Protein AF-A0A915N8I1-F1 (afdb_monomer)

Organism: Meloidogyne javanica (NCBI:txid6303)

InterPro domains:
  IPR007246 GPI transamidase component Gaa1 [PF04114] (24-275)
  IPR007246 GPI transamidase component Gaa1 [PTHR13304] (3-268)

Solvent-accessible surface area (backbone atoms only — not comparable to full-atom values): 17270 Å² total; per-residue (Å²): 127,58,78,47,79,49,78,47,78,48,69,47,74,50,95,43,99,87,48,87,67,60,48,75,49,72,49,76,53,74,48,73,55,68,95,84,60,76,91,82,75,86,87,88,85,88,79,88,81,85,82,73,84,83,64,86,58,91,83,83,85,84,86,53,67,92,72,39,54,65,52,45,47,53,55,50,32,51,74,69,72,45,86,76,64,90,93,66,83,71,94,68,85,70,74,97,72,79,81,78,86,71,72,58,48,78,34,80,45,76,63,87,60,54,18,45,34,35,33,57,33,47,43,24,59,94,66,40,48,33,47,42,62,63,51,46,48,52,41,53,35,30,45,72,55,72,36,49,56,24,47,69,88,44,90,68,81,57,98,61,94,44,69,70,57,28,51,50,30,35,50,41,39,53,48,29,52,74,66,53,77,56,63,28,75,38,11,63,39,50,78,75,71,29,33,34,38,20,44,31,40,40,61,53,84,83,62,95,56,74,40,48,60,68,38,54,50,52,29,49,51,53,49,51,52,53,63,53,68,49,90,66,73,96,77,90,64,52,58,50,71,46,54,40,44,89,91,38,71,45,55,43,83,76,52,50,61,60,51,48,64,68,51,49,68,78,70,52,76,77,75,76,89,80,80,88,132

Radius of gyration: 25.17 Å; Cα contacts (8 Å, |Δi|>4): 366; chains: 1; bounding box: 108×41×57 Å

Mean predicted aligned error: 10.21 Å

Secondary structure (DSSP, 8-state):
--EEEEEEEEEEPPSSTT---PEEEEEEEEEE--SSS-TT---------SS----SS-------GGG-HHHHHHHHHHHTTPPPPTT---SS-S-S---S----EEEEEE-SSEEEEEEEE---GGG----HHHHHHHHHHHHHTT--EEBTTB----SS--HHHHHHHHHHHHHHHHH-TT--GGGGGGGGT--EEEEEEEEPSS-S--EEHHHHHHHHHHHHHHHHT-SS-S-SS-SSEEEEETTEEEEHHHHHHHHHHHHGGGGS---------

Sequence (277 aa):
MRVEVYRQKFKLLPSSFKSNNASNGENIYGIIRAFRASPVEAILLAVPTTNQLYWSRDLVFLFVDGGTTQSADIWLSAYHGQQQKEGIELIDDELEAHGGTFIGAFGLDIDGSDFENVEVLHGMINGKLPNMDLFDLAVLLTEKAGAIPTVHKITRARNHFNFRGAANTFLNGIISLSFNELEPFTAIYGRYGINAVTLRANKKHSGPISIDLSDIVKIIEGGMRSLNNLLEKFHHSYLLYLIIHPHRFVPAAFYMPLFGLIVAPMFLPTGSHYLLV

Foldseek 3Di:
DDKDKDKDKDWDDDPDPPDPDIDIDMDIDIDDDDPDDDPPDDDDDDDDPPDPPLFPFDDDDDDFPPLALVSVLVVVCQLVVHDDDPPDDDPDSHDPDHGDDALAEEAEAEDDWKFQAKEKAFAAPPLWGFFPVLLLLLCVLCVVLVHHYDYLPLRDPPVDDDPVQLVVQQVSQVVCSVVVVRVDSCRHVVVVVHRYIYIYGHDDDDDPDIRGVVSVVSSVVSSSSVSRPDPDRRDPGAGAWTGSDSNDIGGPVVCVVVVCVVCVVVPPPPPDPPDDD

Nearest PDB structures (foldseek):
  8imy-assembly1_G  TM=7.553E-01  e=2.420E-14  Homo sapiens
  7wld-assembly1_G  TM=7.538E-01  e=2.148E-14  Homo sapiens
  7w72-assembly1_A  TM=7.355E-01  e=7.509E-14  Homo sapiens
  8imx-assembly1_G  TM=7.323E-01  e=1.363E-13  Homo sapiens

Structure (mmCIF, N/CA/C/O backbone):
data_AF-A0A915N8I1-F1
#
_entry.id   AF-A0A915N8I1-F1
#
loop_
_atom_site.group_PDB
_atom_site.id
_atom_site.type_symbol
_atom_site.label_atom_id
_atom_site.label_alt_id
_atom_site.label_comp_id
_atom_site.label_asym_id
_atom_site.label_entity_id
_atom_site.label_seq_id
_atom_site.pdbx_PDB_ins_code
_atom_site.Cartn_x
_atom_site.Cartn_y
_atom_site.Cartn_z
_atom_site.occupancy
_atom_site.B_iso_or_equiv
_atom_site.auth_seq_id
_atom_site.auth_comp_id
_atom_site.auth_asym_id
_atom_site.auth_atom_id
_atom_site.pdbx_PDB_model_num
ATOM 1 N N . MET A 1 1 ? -6.752 13.149 14.987 1.00 64.62 1 MET A N 1
ATOM 2 C CA . MET A 1 1 ? -8.020 12.387 14.882 1.00 64.62 1 MET A CA 1
ATOM 3 C C . MET A 1 1 ? -7.904 11.200 15.824 1.00 64.62 1 MET A C 1
ATOM 5 O O . MET A 1 1 ? -6.927 10.478 15.704 1.00 64.62 1 MET A O 1
ATOM 9 N N .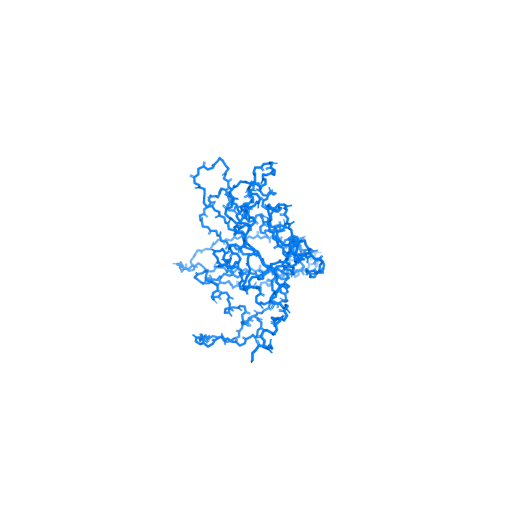 ARG A 1 2 ? -8.807 11.049 16.803 1.00 70.56 2 ARG A N 1
ATOM 10 C CA . ARG A 1 2 ? -8.758 9.959 17.797 1.00 70.56 2 ARG A CA 1
ATOM 11 C C . ARG A 1 2 ? -9.867 8.953 17.496 1.00 70.56 2 ARG A C 1
ATOM 13 O O . ARG A 1 2 ? -11.009 9.369 17.282 1.00 70.56 2 ARG A O 1
ATOM 20 N N . VAL A 1 3 ? -9.518 7.668 17.465 1.00 81.06 3 VAL A N 1
ATOM 21 C CA . VAL A 1 3 ? -10.469 6.556 17.344 1.00 81.06 3 VAL A CA 1
ATOM 22 C C . VAL A 1 3 ? -10.588 5.896 18.713 1.00 81.06 3 VAL A C 1
ATOM 24 O O . VAL A 1 3 ? -9.591 5.454 19.272 1.00 81.06 3 VAL A O 1
ATOM 27 N N . GLU A 1 4 ? -11.796 5.856 19.262 1.00 86.19 4 GLU A N 1
ATOM 28 C CA . GLU A 1 4 ? -12.092 5.259 20.567 1.00 86.19 4 GLU A CA 1
ATOM 29 C C . GLU A 1 4 ? -12.945 4.004 20.348 1.00 86.19 4 GLU A C 1
ATOM 31 O O . GLU A 1 4 ? -13.972 4.080 19.674 1.00 86.19 4 GLU A O 1
ATOM 36 N N . VAL A 1 5 ? -12.540 2.852 20.890 1.00 87.75 5 VAL A N 1
ATOM 37 C CA . VAL A 1 5 ? -13.269 1.580 20.734 1.00 87.75 5 VAL A CA 1
ATOM 38 C C . VAL A 1 5 ? -13.906 1.178 22.059 1.00 87.75 5 VAL A C 1
ATOM 40 O O . VAL A 1 5 ? -13.250 1.160 23.097 1.00 87.75 5 VAL A O 1
ATOM 43 N N . TYR A 1 6 ? -15.185 0.812 22.014 1.00 91.12 6 TYR A N 1
ATOM 44 C CA . TYR A 1 6 ? -15.989 0.468 23.181 1.00 91.12 6 TYR A CA 1
ATOM 45 C C . TYR A 1 6 ? -16.754 -0.842 22.980 1.00 91.12 6 TYR A C 1
ATOM 47 O O . TYR A 1 6 ? -16.983 -1.303 21.858 1.00 91.12 6 TYR A O 1
ATOM 55 N N . ARG A 1 7 ? -17.171 -1.439 24.101 1.00 91.25 7 ARG A N 1
ATOM 56 C CA . ARG A 1 7 ? -17.903 -2.709 24.161 1.00 91.25 7 ARG A CA 1
ATOM 57 C C . ARG A 1 7 ? -19.149 -2.553 25.023 1.00 91.25 7 ARG A C 1
ATOM 59 O O . ARG A 1 7 ? -19.060 -2.111 26.166 1.00 91.25 7 ARG A O 1
ATOM 66 N N . GLN A 1 8 ? -20.299 -2.956 24.496 1.00 92.44 8 GLN A N 1
ATOM 67 C CA . GLN A 1 8 ? -21.569 -2.977 25.216 1.00 92.44 8 GLN A CA 1
ATOM 68 C C . GLN A 1 8 ? -22.084 -4.413 25.299 1.00 92.44 8 GLN A C 1
ATOM 70 O O . GLN A 1 8 ? -22.530 -4.989 24.308 1.00 92.44 8 GLN A O 1
ATOM 75 N N . LYS A 1 9 ? -22.064 -4.986 26.503 1.00 92.12 9 LYS A N 1
ATOM 76 C CA . LYS A 1 9 ? -22.646 -6.306 26.771 1.00 92.12 9 LYS A CA 1
ATOM 77 C C . LYS A 1 9 ? -24.146 -6.172 27.007 1.00 92.12 9 LYS A C 1
ATOM 79 O O . LYS A 1 9 ? -24.580 -5.274 27.726 1.00 92.12 9 LYS A O 1
ATOM 84 N N . PHE A 1 10 ? -24.931 -7.075 26.435 1.00 89.88 10 PHE A N 1
ATOM 85 C CA . PHE A 1 10 ? -26.377 -7.115 26.617 1.00 89.88 10 PHE A CA 1
ATOM 86 C C . PHE A 1 10 ? -26.878 -8.551 26.766 1.00 89.88 10 PHE A C 1
ATOM 88 O O . PHE A 1 10 ? -26.208 -9.521 26.411 1.00 89.88 10 PHE A O 1
ATOM 95 N N . LYS A 1 11 ? -28.086 -8.684 27.310 1.00 88.69 11 LYS A N 1
ATOM 96 C CA . LYS A 1 11 ? -28.788 -9.957 27.452 1.00 88.69 11 LYS A CA 1
ATOM 97 C C . LYS A 1 11 ? -30.167 -9.808 26.835 1.00 88.69 11 LYS A C 1
ATOM 99 O O . LYS A 1 11 ? -30.944 -8.963 27.274 1.00 88.69 11 LYS A O 1
ATOM 104 N N . LEU A 1 12 ? -30.459 -10.606 25.813 1.00 82.81 12 LEU A N 1
ATOM 105 C CA . LEU A 1 12 ? -31.785 -10.637 25.212 1.00 82.81 12 LEU A CA 1
ATOM 106 C C . LEU A 1 12 ? -32.718 -11.399 26.144 1.00 82.81 12 LEU A C 1
ATOM 108 O O . LEU A 1 12 ? -32.473 -12.558 26.489 1.00 82.81 12 LEU A O 1
ATOM 112 N N . LEU A 1 13 ? -33.771 -10.714 26.576 1.00 80.56 13 LEU A N 1
ATOM 113 C CA . LEU A 1 13 ? -34.848 -11.333 27.327 1.00 80.56 13 LEU A CA 1
ATOM 114 C C . LEU A 1 13 ? -35.763 -12.085 26.353 1.00 80.56 13 LEU A C 1
ATOM 116 O O . LEU A 1 13 ? -35.972 -11.623 25.228 1.00 80.56 13 LEU A O 1
ATOM 120 N N . PRO A 1 14 ? -36.303 -13.242 26.760 1.00 77.44 14 PRO A N 1
ATOM 121 C CA . PRO A 1 14 ? -37.193 -14.003 25.905 1.00 77.44 14 PRO A CA 1
ATOM 122 C C . PRO A 1 14 ? -38.445 -13.191 25.563 1.00 77.44 14 PRO A C 1
ATOM 124 O O . PRO A 1 14 ? -39.084 -12.603 26.432 1.00 77.44 14 PRO A O 1
ATOM 127 N N . SER A 1 15 ? -38.816 -13.195 24.283 1.00 68.94 15 SER A N 1
ATOM 128 C CA . SER A 1 15 ? -40.000 -12.496 23.763 1.00 68.94 15 SER A CA 1
ATOM 129 C C . SER A 1 15 ? -41.327 -13.133 24.198 1.00 68.94 15 SER A C 1
ATOM 131 O O . SER A 1 15 ? -42.389 -12.550 23.998 1.00 68.94 15 SER A O 1
ATOM 133 N N . SER A 1 16 ? -41.285 -14.326 24.801 1.00 69.00 16 SER A N 1
ATOM 134 C CA . SER A 1 16 ? -42.449 -15.046 25.313 1.00 69.00 16 SER A CA 1
ATOM 135 C C . SER A 1 16 ? -42.107 -15.788 26.603 1.00 69.00 16 SER A C 1
ATOM 137 O O . SER A 1 16 ? -41.067 -16.439 26.686 1.00 69.00 16 SER A O 1
ATOM 139 N N . PHE A 1 17 ? -43.032 -15.768 27.569 1.00 63.22 17 PHE A N 1
ATOM 140 C CA . PHE A 1 17 ? -42.930 -16.443 28.875 1.00 63.22 17 PHE A CA 1
ATOM 141 C C . PHE A 1 17 ? -42.672 -17.964 28.788 1.00 63.22 17 PHE A C 1
ATOM 143 O O . PHE A 1 17 ? -42.309 -18.579 29.784 1.00 63.22 17 PHE A O 1
ATOM 150 N N . LYS A 1 18 ? -42.870 -18.584 27.613 1.00 61.62 18 LYS A N 1
ATOM 151 C CA . LYS A 1 18 ? -42.623 -20.017 27.365 1.00 61.62 18 LYS A CA 1
ATOM 152 C C . LYS A 1 18 ? -41.222 -20.343 26.828 1.00 61.62 18 LYS A C 1
ATOM 154 O O . LYS A 1 18 ? -40.896 -21.520 26.707 1.00 61.62 18 LYS A O 1
ATOM 159 N N . SER A 1 19 ? -40.407 -19.346 26.481 1.00 57.97 19 SER A N 1
ATOM 160 C CA . SER A 1 19 ? -39.050 -19.558 25.968 1.00 57.97 19 SER A CA 1
ATOM 161 C C . SER A 1 19 ? -38.029 -19.218 27.051 1.00 57.97 19 SER A C 1
ATOM 163 O O . SER A 1 19 ? -37.932 -18.070 27.463 1.00 57.97 19 SER A O 1
ATOM 165 N N . ASN A 1 20 ? -37.251 -20.199 27.511 1.00 59.97 20 ASN A N 1
ATOM 166 C CA . ASN A 1 20 ? -36.196 -19.995 28.518 1.00 59.97 20 ASN A CA 1
ATOM 167 C C . ASN A 1 20 ? -34.841 -19.585 27.915 1.00 59.97 20 ASN A C 1
ATOM 169 O O . ASN A 1 20 ? -33.835 -19.528 28.623 1.00 59.97 20 ASN A O 1
ATOM 173 N N . ASN A 1 21 ? -34.788 -19.284 26.618 1.00 60.66 21 ASN A N 1
ATOM 174 C CA . ASN A 1 21 ? -33.526 -19.011 25.942 1.00 60.66 21 ASN A CA 1
ATOM 175 C C . ASN A 1 21 ? -33.197 -17.518 26.013 1.00 60.66 21 ASN A C 1
ATOM 177 O O . ASN A 1 21 ? -33.508 -16.755 25.102 1.00 60.66 21 ASN A O 1
ATOM 181 N N . ALA A 1 22 ? -32.560 -17.104 27.109 1.00 67.81 22 ALA A N 1
ATOM 182 C CA . ALA A 1 22 ? -31.888 -15.814 27.169 1.00 67.81 22 ALA A CA 1
ATOM 183 C C . ALA A 1 22 ? -30.516 -15.928 26.490 1.00 67.81 22 ALA A C 1
ATOM 185 O O . ALA A 1 22 ? -29.656 -16.676 26.956 1.00 67.81 22 ALA A O 1
ATOM 186 N N . SER A 1 23 ? -30.302 -15.189 25.403 1.00 77.12 23 SER A N 1
ATOM 187 C CA . SER A 1 23 ? -29.010 -15.141 24.714 1.00 77.12 23 SER A CA 1
ATOM 188 C C . SER A 1 23 ? -28.231 -13.899 25.135 1.00 77.12 23 SER A C 1
ATOM 190 O O . SER A 1 23 ? -28.728 -12.775 25.027 1.00 77.12 23 SER A O 1
ATOM 192 N N . ASN A 1 24 ? -27.001 -14.096 25.602 1.00 86.00 24 ASN A N 1
ATOM 193 C CA . ASN A 1 24 ? -26.066 -12.997 25.819 1.00 86.00 24 ASN A CA 1
ATOM 194 C C . ASN A 1 24 ? -25.478 -12.555 24.474 1.00 86.00 24 ASN A C 1
ATOM 196 O O . ASN A 1 24 ? -25.240 -13.385 23.597 1.00 86.00 24 ASN A O 1
ATOM 200 N N . GLY A 1 25 ? -25.223 -11.259 24.335 1.00 86.12 25 GLY A N 1
ATOM 201 C CA . GLY A 1 25 ? -24.568 -10.673 23.175 1.00 86.12 25 GLY A CA 1
ATOM 202 C C . GLY A 1 25 ? -23.644 -9.528 23.576 1.00 86.12 25 GLY A C 1
ATOM 203 O O . GLY A 1 25 ? -23.690 -9.019 24.699 1.00 86.12 25 GLY A O 1
ATOM 204 N N . GLU A 1 26 ? -22.786 -9.128 22.648 1.00 88.06 26 GLU A N 1
ATOM 205 C CA . GLU A 1 26 ? -21.869 -8.007 22.817 1.00 88.06 26 GLU A CA 1
ATOM 206 C C . GLU A 1 26 ? -21.846 -7.186 21.530 1.00 88.06 26 GLU A C 1
ATOM 208 O O . GLU A 1 26 ? -21.597 -7.722 20.452 1.00 88.06 26 GLU A O 1
ATOM 213 N N . ASN A 1 27 ? -22.108 -5.886 21.649 1.00 88.75 27 ASN A N 1
ATOM 214 C CA . ASN A 1 27 ? -21.908 -4.926 20.574 1.00 88.75 27 ASN A CA 1
ATOM 215 C C . ASN A 1 27 ? -20.520 -4.302 20.726 1.00 88.75 27 ASN A C 1
ATOM 217 O O . ASN A 1 27 ? -20.138 -3.888 21.823 1.00 88.75 27 ASN A O 1
ATOM 221 N N . ILE A 1 28 ? -19.793 -4.187 19.619 1.00 89.12 28 ILE A N 1
ATOM 222 C CA . ILE A 1 28 ? -18.533 -3.446 19.540 1.00 89.12 28 ILE A CA 1
ATOM 223 C C . ILE A 1 28 ? -18.800 -2.215 18.681 1.00 89.12 28 ILE A C 1
ATOM 225 O O . ILE A 1 28 ? -19.365 -2.340 17.595 1.00 89.12 28 ILE A O 1
ATOM 229 N N . TYR A 1 29 ? -18.419 -1.034 19.161 1.00 89.75 29 TYR A N 1
ATOM 230 C CA . TYR A 1 29 ? -18.572 0.208 18.407 1.00 89.75 29 TYR A CA 1
ATOM 231 C C . TYR A 1 29 ? -17.328 1.084 18.541 1.00 89.75 29 TYR A C 1
ATOM 233 O O . TYR A 1 29 ? -16.683 1.117 19.588 1.00 89.75 29 TYR A O 1
ATOM 241 N N . GLY A 1 30 ? -16.987 1.775 17.455 1.00 89.62 30 GLY A N 1
ATOM 242 C CA . GLY A 1 30 ? -15.892 2.737 17.402 1.00 89.62 30 GLY A CA 1
ATOM 243 C C . GLY A 1 30 ? -16.431 4.147 17.191 1.00 89.62 30 GLY A C 1
ATOM 244 O O . GLY A 1 30 ? -17.323 4.345 16.367 1.00 89.62 30 GLY A O 1
ATOM 245 N N . ILE A 1 31 ? -15.898 5.125 17.919 1.00 88.94 31 ILE A N 1
ATOM 246 C CA . ILE A 1 31 ? -16.205 6.544 17.729 1.00 88.94 31 ILE A CA 1
ATOM 247 C C . ILE A 1 31 ? -14.980 7.229 17.141 1.00 88.94 31 ILE A C 1
ATOM 249 O O . ILE A 1 31 ? -13.890 7.193 17.708 1.00 88.94 31 ILE A O 1
ATOM 253 N N . ILE A 1 32 ? -15.188 7.894 16.010 1.00 87.69 32 ILE A N 1
ATOM 254 C CA . ILE A 1 32 ? -14.193 8.743 15.370 1.00 87.69 32 ILE A CA 1
ATOM 255 C C . ILE A 1 32 ? -14.594 10.197 15.616 1.00 87.69 32 ILE A C 1
ATOM 257 O O . ILE A 1 32 ? -15.623 10.658 15.122 1.00 87.69 32 ILE A O 1
ATOM 261 N N . ARG A 1 33 ? -13.796 10.930 16.397 1.00 85.00 33 ARG A N 1
ATOM 262 C CA . ARG A 1 33 ? -14.098 12.327 16.751 1.00 85.00 33 ARG A CA 1
ATOM 263 C C . ARG A 1 33 ? -13.699 13.280 15.618 1.00 85.00 33 ARG A C 1
ATOM 265 O O . ARG A 1 33 ? -12.562 13.240 15.143 1.00 85.00 33 ARG A O 1
ATOM 272 N N . ALA A 1 34 ? -14.622 14.156 15.217 1.00 81.12 34 ALA A N 1
ATOM 273 C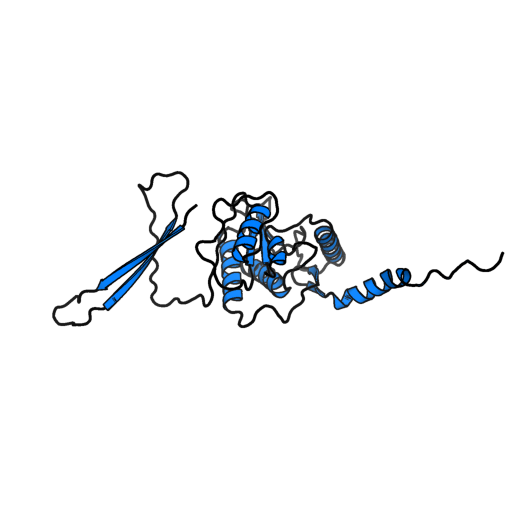 CA . ALA A 1 34 ? -14.370 15.201 14.225 1.00 81.12 34 ALA A CA 1
ATOM 274 C C . ALA A 1 34 ? -13.385 16.262 14.752 1.00 81.12 34 ALA A C 1
ATOM 276 O O . ALA A 1 34 ? -13.380 16.589 15.934 1.00 81.12 34 ALA A O 1
ATOM 277 N N . PHE A 1 35 ? -12.575 16.838 13.858 1.00 70.88 35 PHE A N 1
ATOM 278 C CA . PHE A 1 35 ? -11.493 17.767 14.223 1.00 70.88 35 PHE A CA 1
ATOM 279 C C . PHE A 1 35 ? -11.967 19.154 14.694 1.00 70.88 35 PHE A C 1
ATOM 281 O O . PHE A 1 35 ? -11.201 19.870 15.330 1.00 70.88 35 PHE A O 1
ATOM 288 N N . ARG A 1 36 ? -13.187 19.573 14.328 1.00 66.69 36 ARG A N 1
ATOM 289 C CA . ARG A 1 36 ? -13.645 20.971 14.474 1.00 66.69 36 ARG A CA 1
ATOM 290 C C . ARG A 1 36 ? -15.031 21.157 15.098 1.00 66.69 36 ARG A C 1
ATOM 292 O O . ARG A 1 36 ? -15.435 22.298 15.286 1.00 66.69 36 ARG A O 1
ATOM 299 N N . ALA A 1 37 ? -15.763 20.087 15.404 1.00 61.19 37 ALA A N 1
ATOM 300 C CA . ALA A 1 37 ? -17.140 20.188 15.889 1.00 61.19 37 ALA A CA 1
ATOM 301 C C . ALA A 1 37 ? -17.258 19.732 17.347 1.00 61.19 37 ALA A C 1
ATOM 303 O O . ALA A 1 37 ? -16.700 18.703 17.731 1.00 61.19 37 ALA A O 1
ATOM 304 N N . SER A 1 38 ? -18.016 20.493 18.143 1.00 64.62 38 SER A N 1
ATOM 305 C CA . SER A 1 38 ? -18.479 20.037 19.456 1.00 64.62 38 SER A CA 1
ATOM 306 C C . SER A 1 38 ? -19.314 18.752 19.278 1.00 64.62 38 SER A C 1
ATOM 308 O O . SER A 1 38 ? -19.999 18.650 18.257 1.00 64.62 38 S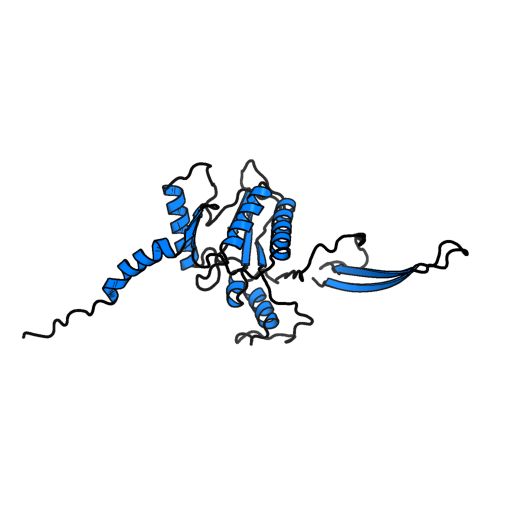ER A O 1
ATOM 310 N N . PRO A 1 39 ? -19.288 17.771 20.205 1.00 72.81 39 PRO A N 1
ATOM 311 C CA . PRO A 1 39 ? -19.841 16.418 20.014 1.00 72.81 39 PRO A CA 1
ATOM 312 C C . PRO A 1 39 ? -21.381 16.333 20.014 1.00 72.81 39 PRO A C 1
ATOM 314 O O . PRO A 1 39 ? -21.952 15.414 20.595 1.00 72.81 39 PRO A O 1
ATOM 317 N N . VAL A 1 40 ? -22.066 17.311 19.430 1.00 80.06 40 VAL A N 1
ATOM 318 C CA . VAL A 1 40 ? -23.521 17.467 19.515 1.00 80.06 40 VAL A CA 1
ATOM 319 C C . VAL A 1 40 ? -24.245 16.579 18.497 1.00 80.06 40 VAL A C 1
ATOM 321 O O . VAL A 1 40 ? -25.337 16.098 18.780 1.00 80.06 40 VAL A O 1
ATOM 324 N N . GLU A 1 41 ? -23.627 16.306 17.344 1.00 83.75 41 GLU A N 1
ATOM 325 C CA . GLU A 1 41 ? -24.216 15.517 16.255 1.00 83.75 41 GLU A CA 1
ATOM 326 C C . GLU A 1 41 ? -23.302 14.349 15.856 1.00 83.75 41 GLU A C 1
ATOM 328 O O . GLU A 1 41 ? -22.075 14.479 15.842 1.00 83.75 41 GLU A O 1
ATOM 333 N N . ALA A 1 42 ? -23.900 13.196 15.537 1.00 86.19 42 ALA A N 1
ATOM 334 C CA . ALA A 1 42 ? -23.181 11.983 15.154 1.00 86.19 42 ALA A CA 1
ATOM 335 C C . ALA A 1 42 ? -23.883 11.249 14.003 1.00 86.19 42 ALA A C 1
ATOM 337 O O . ALA A 1 42 ? -25.110 11.195 13.940 1.00 86.19 42 ALA A O 1
ATOM 338 N N . ILE A 1 43 ? -23.089 10.646 13.116 1.00 88.62 43 ILE A N 1
ATOM 339 C CA . ILE A 1 43 ? -23.561 9.781 12.029 1.00 88.62 43 ILE A CA 1
ATOM 340 C C . ILE A 1 43 ? -23.357 8.325 12.465 1.00 88.62 43 ILE A C 1
ATOM 342 O O . ILE A 1 43 ? -22.253 7.952 12.861 1.00 88.62 43 ILE A O 1
ATOM 346 N N . LEU A 1 44 ? -24.413 7.504 12.399 1.00 91.25 44 LEU A N 1
ATOM 347 C CA . LEU A 1 44 ? -24.378 6.087 12.777 1.00 91.25 44 LEU A CA 1
ATOM 348 C C . LEU A 1 44 ? -24.336 5.190 11.536 1.00 91.25 44 LEU A C 1
ATOM 350 O O . LEU A 1 44 ? -25.230 5.242 10.695 1.00 91.25 44 LEU A O 1
ATOM 354 N N . LEU A 1 45 ? -23.345 4.301 11.487 1.00 89.75 45 LEU A N 1
ATOM 355 C CA . LEU A 1 45 ? -23.308 3.158 10.580 1.00 89.75 45 LEU A CA 1
ATOM 356 C C . LEU A 1 45 ? -23.347 1.877 11.419 1.00 89.75 45 LEU A C 1
ATOM 358 O O . LEU A 1 45 ? -22.445 1.637 12.219 1.00 89.75 45 LEU A O 1
ATOM 362 N N . ALA A 1 46 ? -24.385 1.062 11.241 1.00 88.56 46 ALA A N 1
ATOM 363 C CA . ALA A 1 46 ? -24.538 -0.214 11.933 1.00 88.56 46 ALA A CA 1
ATOM 364 C C . ALA A 1 46 ? -24.412 -1.371 10.936 1.00 88.56 46 ALA A C 1
ATOM 366 O O . ALA A 1 46 ? -25.089 -1.382 9.909 1.00 88.56 46 ALA A O 1
ATOM 367 N N . VAL A 1 47 ? -23.558 -2.347 11.251 1.00 85.44 47 VAL A N 1
ATOM 368 C CA . VAL A 1 47 ? -23.307 -3.523 10.408 1.00 85.44 47 VAL A CA 1
ATOM 369 C C . VAL A 1 47 ? -23.587 -4.790 11.223 1.00 85.44 47 VAL A C 1
ATOM 371 O O . VAL A 1 47 ? -23.025 -4.936 12.308 1.00 85.44 47 VAL A O 1
ATOM 374 N N . PRO A 1 48 ? -24.447 -5.711 10.748 1.00 84.62 48 PRO A N 1
ATOM 375 C CA . PRO A 1 48 ? -24.716 -6.962 11.448 1.00 84.62 48 PRO A CA 1
ATOM 376 C C . PRO A 1 48 ? -23.524 -7.926 11.346 1.00 84.62 48 PRO A C 1
ATOM 378 O O . PRO A 1 48 ? -23.064 -8.257 10.257 1.00 84.62 48 PRO A O 1
ATOM 381 N N . THR A 1 49 ? -23.059 -8.441 12.484 1.00 73.19 49 THR A N 1
ATOM 382 C CA . THR A 1 49 ? -21.844 -9.276 12.587 1.00 73.19 49 THR A CA 1
ATOM 383 C C . THR A 1 49 ? -22.086 -10.772 12.346 1.00 73.19 49 THR A C 1
ATOM 385 O O . THR A 1 49 ? -21.325 -11.618 12.809 1.00 73.19 49 THR A O 1
ATOM 388 N N . THR A 1 50 ? -23.165 -11.145 11.659 1.00 66.62 50 THR A N 1
ATOM 389 C CA . THR A 1 50 ? -23.718 -12.506 11.737 1.00 66.62 50 THR A CA 1
ATOM 390 C C . THR A 1 50 ? -22.995 -13.565 10.902 1.00 66.62 50 THR A C 1
ATOM 392 O O . THR A 1 50 ? -23.347 -14.730 11.043 1.00 66.62 50 THR A O 1
ATOM 395 N N . ASN A 1 51 ? -22.005 -13.224 10.057 1.00 54.50 51 ASN A N 1
ATOM 396 C CA . ASN A 1 51 ? -21.338 -14.236 9.211 1.00 54.50 51 ASN A CA 1
ATOM 397 C C . ASN A 1 51 ? -19.971 -13.859 8.601 1.00 54.50 51 ASN A C 1
ATOM 399 O O . ASN A 1 51 ? -19.521 -14.500 7.653 1.00 54.50 51 ASN A O 1
ATOM 403 N N . GLN A 1 52 ? -19.310 -12.803 9.075 1.00 54.06 52 GLN A N 1
ATOM 404 C CA . GLN A 1 52 ? -18.221 -12.170 8.321 1.00 54.06 52 GLN A CA 1
ATOM 405 C C . GLN A 1 52 ? -16.924 -12.067 9.133 1.00 54.06 52 GLN A C 1
ATOM 407 O O . GLN A 1 52 ? -16.451 -10.976 9.439 1.00 54.06 52 GLN A O 1
ATOM 412 N N . LEU A 1 53 ? -16.316 -13.214 9.459 1.00 60.81 53 LEU A N 1
ATOM 413 C CA . LEU A 1 53 ? -14.917 -13.265 9.906 1.00 60.81 53 LEU A CA 1
ATOM 414 C C . LEU A 1 53 ? -13.998 -13.204 8.667 1.00 60.81 53 LEU A C 1
ATOM 416 O O . LEU A 1 53 ? -13.415 -14.200 8.251 1.00 60.81 53 LEU A O 1
ATOM 420 N N . TYR A 1 54 ? -13.946 -12.050 7.995 1.00 67.12 54 TYR A N 1
ATOM 421 C CA . TYR A 1 54 ? -13.198 -11.911 6.734 1.00 67.12 54 TYR A CA 1
ATOM 422 C C . TYR A 1 54 ? -11.680 -11.845 6.907 1.00 67.12 54 TYR A C 1
ATOM 424 O O . TYR A 1 54 ? -10.949 -12.118 5.956 1.00 67.12 54 TYR A O 1
ATOM 432 N N . TRP A 1 55 ? -11.208 -11.482 8.097 1.00 80.19 55 TRP A N 1
ATOM 433 C CA . TRP A 1 55 ? -9.801 -11.210 8.358 1.00 80.19 55 TRP A CA 1
ATOM 434 C C . TRP A 1 55 ? -9.251 -12.232 9.350 1.00 80.19 55 TRP A C 1
ATOM 436 O O . TRP A 1 55 ? -9.801 -12.416 10.433 1.00 80.19 55 TRP A O 1
ATOM 446 N N . SER A 1 56 ? -8.180 -12.915 8.958 1.00 83.25 56 SER A N 1
ATOM 447 C CA . SER A 1 56 ? -7.411 -13.846 9.790 1.00 83.25 56 SER A CA 1
ATOM 448 C C . SER A 1 56 ? -6.216 -13.158 10.458 1.00 83.25 56 SER A C 1
ATOM 450 O O . SER A 1 56 ? -5.473 -13.797 11.202 1.00 83.25 56 SER A O 1
ATOM 452 N N . ARG A 1 57 ? -6.006 -11.870 10.161 1.00 86.50 57 ARG A N 1
ATOM 453 C CA . ARG A 1 57 ? -4.857 -11.064 10.573 1.00 86.50 57 ARG A CA 1
ATOM 454 C C . ARG A 1 57 ? -5.297 -9.690 11.051 1.00 86.50 57 ARG A C 1
ATOM 456 O O . ARG A 1 57 ? -6.317 -9.170 10.597 1.00 86.50 57 ARG A O 1
ATOM 463 N N . ASP A 1 58 ? -4.480 -9.097 11.913 1.00 87.00 58 ASP A N 1
ATOM 464 C CA . ASP A 1 58 ? -4.672 -7.724 12.364 1.00 87.00 58 ASP A CA 1
ATOM 465 C C . ASP A 1 58 ? -4.480 -6.756 11.192 1.00 87.00 58 ASP A C 1
ATOM 467 O O . ASP A 1 58 ? -3.471 -6.797 10.482 1.00 87.00 58 ASP A O 1
ATOM 471 N N . LEU A 1 59 ? -5.453 -5.868 10.999 1.00 88.06 59 LEU A N 1
ATOM 472 C CA . LEU A 1 59 ? -5.345 -4.755 10.064 1.00 88.06 59 LEU A CA 1
ATOM 473 C C . LEU A 1 59 ? -4.929 -3.506 10.831 1.00 88.06 59 LEU A C 1
ATOM 475 O O . LEU A 1 59 ? -5.604 -3.100 11.777 1.00 88.06 59 LEU A O 1
ATOM 479 N N . VAL A 1 60 ? -3.837 -2.877 10.401 1.00 89.81 60 VAL A N 1
ATOM 480 C CA . VAL A 1 60 ? -3.325 -1.651 11.018 1.00 89.81 60 VAL A CA 1
ATOM 481 C C . VAL A 1 60 ? -3.481 -0.495 10.040 1.00 89.81 60 VAL A C 1
ATOM 483 O O . VAL A 1 60 ? -2.937 -0.525 8.938 1.00 89.81 60 VAL A O 1
ATOM 486 N N . PHE A 1 61 ? -4.221 0.530 10.459 1.00 89.94 61 PHE A N 1
ATOM 487 C CA . PHE A 1 61 ? -4.393 1.774 9.715 1.00 89.94 61 PHE A CA 1
ATOM 488 C C . PHE A 1 61 ? -3.550 2.863 10.368 1.00 89.94 61 PHE A C 1
ATOM 490 O O . PHE A 1 61 ? -3.833 3.277 11.492 1.00 89.94 61 PHE A O 1
ATOM 497 N N . LEU A 1 62 ? -2.518 3.323 9.662 1.00 90.19 62 LEU A N 1
ATOM 498 C CA . LEU A 1 62 ? -1.645 4.389 10.131 1.00 90.19 62 LEU A CA 1
ATOM 499 C C . LEU A 1 62 ? -1.979 5.698 9.411 1.00 90.19 62 LEU A C 1
ATOM 501 O O . LEU A 1 62 ? -1.780 5.820 8.204 1.00 90.19 62 LEU A O 1
ATOM 505 N N . PHE A 1 63 ? -2.448 6.686 10.169 1.00 89.69 63 PHE A N 1
ATOM 506 C CA . PHE A 1 63 ? -2.653 8.050 9.688 1.00 89.69 63 PHE A CA 1
ATOM 507 C C . PHE A 1 63 ? -1.487 8.910 10.161 1.00 89.69 63 PHE A C 1
ATOM 509 O O . PHE A 1 63 ? -1.376 9.212 11.347 1.00 89.69 63 PHE A O 1
ATOM 516 N N . VAL A 1 64 ? -0.595 9.261 9.237 1.00 89.12 64 VAL A N 1
ATOM 517 C CA . VAL A 1 64 ? 0.657 9.948 9.563 1.00 89.12 64 VAL A CA 1
ATOM 518 C C . VAL A 1 64 ? 0.485 11.458 9.495 1.00 89.12 64 VAL A C 1
ATOM 520 O O . VAL A 1 64 ? 0.075 11.999 8.468 1.00 89.12 64 VAL A O 1
ATOM 523 N N . ASP A 1 65 ? 0.831 12.137 10.588 1.00 85.38 65 ASP A N 1
ATOM 524 C CA . ASP A 1 65 ? 0.739 13.591 10.661 1.00 85.38 65 ASP A CA 1
ATOM 525 C C . ASP A 1 65 ? 1.751 14.276 9.729 1.00 85.38 65 ASP A C 1
ATOM 527 O O . ASP A 1 65 ? 2.901 13.841 9.581 1.00 85.38 65 ASP A O 1
ATOM 531 N N . GLY A 1 66 ? 1.289 15.324 9.049 1.00 83.25 66 GLY A N 1
ATOM 532 C CA . GLY A 1 66 ? 2.025 16.033 8.001 1.00 83.25 66 GLY A CA 1
ATOM 533 C C . GLY A 1 66 ? 2.326 15.214 6.738 1.00 83.25 66 GLY A C 1
ATOM 534 O O . GLY A 1 66 ? 2.965 15.740 5.832 1.00 83.25 66 GLY A O 1
ATOM 535 N N . GLY A 1 67 ? 1.910 13.942 6.661 1.00 79.69 67 GLY A N 1
ATOM 536 C CA . GLY A 1 67 ? 2.188 13.066 5.515 1.00 79.69 67 GLY A CA 1
ATOM 537 C C . GLY A 1 67 ? 3.680 12.820 5.258 1.00 79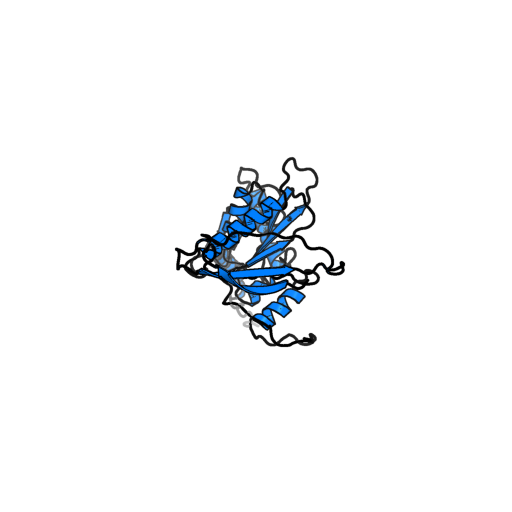.69 67 GLY A C 1
ATOM 538 O O . GLY A 1 67 ? 4.060 12.443 4.152 1.00 79.69 67 GLY A O 1
ATOM 539 N N . THR A 1 68 ? 4.544 13.058 6.251 1.00 84.50 68 THR A N 1
ATOM 540 C CA . THR A 1 68 ? 5.998 12.955 6.072 1.00 84.50 68 THR A CA 1
ATOM 541 C C . THR A 1 68 ? 6.509 11.546 6.364 1.00 84.50 68 THR A C 1
ATOM 543 O O . THR A 1 68 ? 6.002 10.837 7.236 1.00 84.50 68 THR A O 1
ATOM 546 N N . THR A 1 69 ? 7.573 11.142 5.669 1.00 85.50 69 THR A N 1
ATOM 547 C CA . THR A 1 69 ? 8.269 9.872 5.930 1.00 85.50 69 THR A CA 1
ATOM 548 C C . THR A 1 69 ? 8.914 9.837 7.319 1.00 85.50 69 THR A C 1
ATOM 550 O O . THR A 1 69 ? 9.046 8.765 7.903 1.00 85.50 69 THR A O 1
ATOM 553 N N . GLN A 1 70 ? 9.270 11.000 7.876 1.00 86.12 70 GLN A N 1
ATOM 554 C CA . GLN A 1 70 ? 9.862 11.135 9.210 1.00 86.12 70 GLN A CA 1
ATOM 555 C C . GLN A 1 70 ? 8.860 10.792 10.313 1.00 86.12 70 GLN A C 1
ATOM 557 O O . GLN A 1 70 ? 9.170 9.993 11.193 1.00 86.12 70 GLN A O 1
ATOM 562 N N . SER A 1 71 ? 7.638 11.324 10.229 1.00 88.06 71 SER A N 1
ATOM 563 C CA . SER A 1 71 ? 6.558 10.992 11.164 1.00 88.06 71 SER A CA 1
ATOM 564 C C . SER A 1 71 ? 6.240 9.488 11.147 1.00 88.06 71 SER A C 1
ATOM 566 O O . SER A 1 71 ? 6.006 8.885 12.193 1.00 88.06 71 SER A O 1
ATOM 568 N N . ALA A 1 72 ? 6.288 8.855 9.967 1.00 89.38 72 ALA A N 1
ATOM 569 C CA . ALA A 1 72 ? 6.139 7.406 9.838 1.00 89.38 72 ALA A CA 1
ATOM 570 C C . ALA A 1 72 ? 7.324 6.630 10.452 1.00 89.38 72 ALA A C 1
ATOM 572 O O . ALA A 1 72 ? 7.099 5.615 11.109 1.00 89.38 72 ALA A O 1
ATOM 573 N N . ASP A 1 73 ? 8.569 7.101 10.272 1.00 89.44 73 ASP A N 1
ATOM 574 C CA . ASP A 1 73 ? 9.779 6.508 10.877 1.00 89.44 73 ASP A CA 1
ATOM 575 C C . ASP A 1 73 ? 9.678 6.495 12.404 1.00 89.44 73 ASP A C 1
ATOM 577 O O . ASP A 1 73 ? 9.988 5.486 13.028 1.00 89.44 73 ASP A O 1
ATOM 581 N N . ILE A 1 74 ? 9.195 7.590 12.999 1.00 88.75 74 ILE A N 1
ATOM 582 C CA . ILE A 1 74 ? 8.999 7.711 14.448 1.00 88.75 74 ILE A CA 1
ATOM 583 C C . ILE A 1 74 ? 8.049 6.622 14.947 1.00 88.75 74 ILE A C 1
ATOM 585 O O . ILE A 1 74 ? 8.419 5.841 15.824 1.00 88.75 74 ILE A O 1
ATOM 589 N N . TRP A 1 75 ? 6.861 6.512 14.350 1.00 89.81 75 TRP A N 1
ATOM 590 C CA . TRP A 1 75 ? 5.885 5.503 14.761 1.00 89.81 75 TRP A CA 1
ATOM 591 C C . TRP A 1 75 ? 6.402 4.072 14.556 1.00 89.81 75 TRP A C 1
ATOM 593 O O . TRP A 1 75 ? 6.248 3.228 15.436 1.00 89.81 75 TRP A O 1
ATOM 603 N N . LEU A 1 76 ? 7.067 3.800 13.428 1.00 90.19 76 LEU A N 1
ATOM 604 C CA . LEU A 1 76 ? 7.653 2.487 13.150 1.00 90.19 76 LEU A CA 1
ATOM 605 C C . LEU A 1 76 ? 8.784 2.141 14.129 1.00 90.19 76 LEU A C 1
ATOM 607 O O . LEU A 1 76 ? 8.861 1.001 14.581 1.00 90.19 76 LEU A O 1
ATOM 611 N N . SER A 1 77 ? 9.641 3.102 14.491 1.00 89.12 77 SER A N 1
ATOM 612 C CA . SER A 1 77 ? 10.713 2.876 15.469 1.00 89.12 77 SER A CA 1
ATOM 613 C C . SER A 1 77 ? 10.153 2.463 16.825 1.00 89.12 77 SER A C 1
ATOM 615 O O . SER A 1 77 ? 10.603 1.462 17.384 1.00 89.12 77 SER A O 1
ATOM 617 N N . ALA A 1 78 ? 9.105 3.150 17.283 1.00 88.19 78 ALA A N 1
ATOM 618 C CA . ALA A 1 78 ? 8.425 2.838 18.529 1.00 88.19 78 ALA A CA 1
ATOM 619 C C . ALA A 1 78 ? 7.699 1.478 18.449 1.00 88.19 78 ALA A C 1
ATOM 621 O O . ALA A 1 78 ? 7.829 0.659 19.356 1.00 88.19 78 ALA A O 1
ATOM 622 N N . TYR A 1 79 ? 7.042 1.160 17.324 1.00 89.56 79 TYR A N 1
ATOM 623 C CA . TYR A 1 79 ? 6.402 -0.146 17.096 1.00 89.56 79 TYR A CA 1
ATOM 624 C C . TYR A 1 79 ? 7.393 -1.317 17.168 1.00 89.56 79 TYR A C 1
ATOM 626 O O . TYR A 1 79 ? 7.064 -2.401 17.645 1.00 89.56 79 TYR A O 1
ATOM 634 N N . HIS A 1 80 ? 8.618 -1.111 16.685 1.00 88.19 80 HIS A N 1
ATOM 635 C CA . HIS A 1 80 ? 9.676 -2.119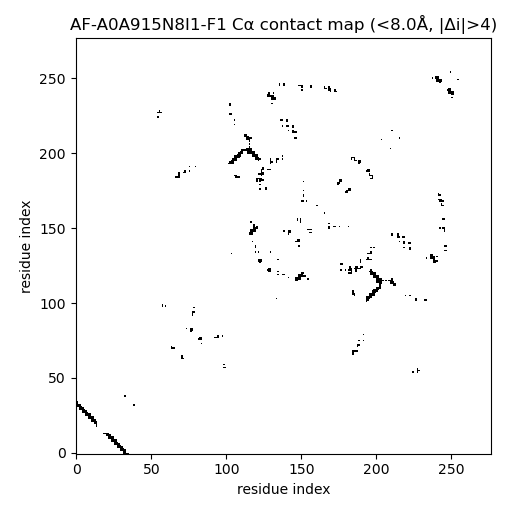 16.688 1.00 88.19 80 HIS A CA 1
ATOM 636 C C . HIS A 1 80 ? 10.565 -2.085 17.944 1.00 88.19 80 HIS A C 1
ATOM 638 O O . HIS A 1 80 ? 11.549 -2.827 17.991 1.00 88.19 80 HIS A O 1
ATOM 644 N N . GLY A 1 81 ? 10.256 -1.240 18.936 1.00 83.06 81 GLY A N 1
ATOM 645 C CA . GLY A 1 81 ? 11.060 -1.077 20.152 1.00 83.06 81 GLY A CA 1
ATOM 646 C C . GLY A 1 81 ? 12.495 -0.606 19.882 1.00 83.06 81 GLY A C 1
ATOM 647 O O . GLY A 1 81 ? 13.408 -0.930 20.640 1.00 83.06 81 GLY A O 1
ATOM 648 N N . GLN A 1 82 ? 12.728 0.092 18.767 1.00 81.19 82 GLN A N 1
ATOM 649 C CA . GLN A 1 82 ? 14.040 0.627 18.414 1.00 81.19 82 GLN A CA 1
ATOM 650 C C . GLN A 1 82 ? 14.266 1.978 19.088 1.00 81.19 82 GLN A C 1
ATOM 652 O O . GLN A 1 82 ? 13.356 2.797 19.173 1.00 81.19 82 GLN A O 1
ATOM 657 N N . GLN A 1 83 ? 15.505 2.230 19.514 1.00 70.19 83 GLN A N 1
ATOM 658 C CA . GLN A 1 83 ? 15.873 3.536 20.052 1.00 70.19 83 GLN A CA 1
ATOM 659 C C . GLN A 1 83 ? 15.742 4.619 18.982 1.00 70.19 83 GLN A C 1
ATOM 661 O O . GLN A 1 83 ? 16.134 4.434 17.823 1.00 70.19 83 GLN A O 1
ATOM 666 N N . GLN A 1 84 ? 15.169 5.747 19.386 1.00 69.50 84 GLN A N 1
ATOM 667 C CA . GLN A 1 84 ? 14.902 6.857 18.493 1.00 69.50 84 GLN A CA 1
ATOM 668 C C . GLN A 1 84 ? 16.195 7.590 18.108 1.00 69.50 84 GLN A C 1
ATOM 670 O O . GLN A 1 84 ? 17.205 7.530 18.808 1.00 69.50 84 GLN A O 1
ATOM 675 N N . LYS A 1 85 ? 16.179 8.260 16.951 1.00 67.50 85 LYS A N 1
ATOM 676 C CA . LYS A 1 85 ? 17.310 9.080 16.496 1.00 67.50 85 LYS A CA 1
ATOM 677 C C . LYS A 1 85 ? 17.473 10.311 17.392 1.00 67.50 85 LYS A C 1
ATOM 679 O O . LYS A 1 85 ? 16.483 10.873 17.853 1.00 67.50 85 LYS A O 1
ATOM 684 N N . GLU A 1 86 ? 18.718 10.752 17.566 1.00 63.56 86 GLU A N 1
ATOM 685 C CA . GLU A 1 86 ? 19.045 11.992 18.278 1.00 63.56 86 GLU A CA 1
ATOM 686 C C . GLU A 1 86 ? 18.264 13.190 17.702 1.00 63.56 86 GLU A C 1
ATOM 688 O O . GLU A 1 86 ? 18.187 13.362 16.483 1.00 63.56 86 GLU A O 1
ATOM 693 N N . GLY A 1 87 ? 17.691 14.019 18.581 1.00 65.50 87 GLY A N 1
ATOM 694 C CA . GLY A 1 87 ? 16.949 15.231 18.209 1.00 65.50 87 GLY A CA 1
ATOM 695 C C . GLY A 1 87 ? 15.426 15.082 18.104 1.00 65.50 87 GLY A C 1
ATOM 696 O O . GLY A 1 87 ? 14.766 16.040 17.707 1.00 65.50 87 GLY A O 1
ATOM 697 N N . ILE A 1 88 ? 14.863 13.924 18.462 1.00 73.94 88 ILE A N 1
ATOM 698 C CA . ILE A 1 88 ? 13.414 13.716 18.578 1.00 73.94 88 ILE A CA 1
ATOM 699 C C . ILE A 1 88 ? 13.089 13.455 20.051 1.00 73.94 88 ILE A C 1
ATOM 701 O O . ILE A 1 88 ? 13.688 12.579 20.667 1.00 73.94 88 ILE A O 1
ATOM 705 N N . GLU A 1 89 ? 12.174 14.243 20.611 1.00 71.44 89 GLU A N 1
ATOM 706 C CA . GLU A 1 89 ? 11.662 14.075 21.972 1.00 71.44 89 GLU A CA 1
ATOM 707 C C . GLU A 1 89 ? 10.240 13.517 21.872 1.00 71.44 89 GLU A C 1
ATOM 709 O O . GLU A 1 89 ? 9.343 14.166 21.325 1.00 71.44 89 GLU A O 1
ATOM 714 N N . LEU A 1 90 ? 10.046 12.281 22.334 1.00 69.62 90 LEU A N 1
ATOM 715 C CA . LEU A 1 90 ? 8.718 11.695 22.460 1.00 69.62 90 LEU A CA 1
ATOM 716 C C . LEU A 1 90 ? 8.061 12.231 23.727 1.00 69.62 90 LEU A C 1
ATOM 718 O O . LEU A 1 90 ? 8.670 12.282 24.790 1.00 69.62 90 LEU A O 1
ATOM 722 N N . ILE A 1 91 ? 6.802 12.640 23.595 1.00 69.62 91 ILE A N 1
ATOM 723 C CA . ILE A 1 91 ? 5.990 13.055 24.745 1.00 69.62 91 ILE A CA 1
ATOM 724 C C . ILE A 1 91 ? 5.569 11.819 25.557 1.00 69.62 91 ILE A C 1
ATOM 726 O O . ILE A 1 91 ? 5.498 11.897 26.778 1.00 69.62 91 ILE A O 1
ATOM 730 N N . ASP A 1 92 ? 5.359 10.687 24.875 1.00 66.62 92 ASP A N 1
ATOM 731 C CA . ASP A 1 92 ? 5.101 9.368 25.452 1.00 66.62 92 ASP A CA 1
ATOM 732 C C . ASP A 1 92 ? 5.967 8.326 24.721 1.00 66.62 92 ASP A C 1
ATOM 734 O O . ASP A 1 92 ? 5.920 8.229 23.490 1.00 66.62 92 ASP A O 1
ATOM 738 N N . ASP A 1 93 ? 6.764 7.557 25.469 1.00 61.84 93 ASP A N 1
ATOM 739 C CA . ASP A 1 93 ? 7.761 6.629 24.910 1.00 61.84 93 ASP A CA 1
ATOM 740 C C . ASP A 1 93 ? 7.177 5.272 24.468 1.00 61.84 93 ASP A C 1
ATOM 742 O O . ASP A 1 93 ? 7.776 4.579 23.643 1.00 61.84 93 ASP A O 1
ATOM 746 N N . GLU A 1 94 ? 6.015 4.869 24.996 1.00 66.62 94 GLU A N 1
ATOM 747 C CA . GLU A 1 94 ? 5.448 3.531 24.784 1.00 66.62 94 GLU A CA 1
ATOM 748 C C . GLU A 1 94 ? 4.101 3.589 24.046 1.00 66.62 94 GLU A C 1
ATOM 750 O O . GLU A 1 94 ? 3.189 4.325 24.426 1.00 66.62 94 GLU A O 1
ATOM 755 N N . LEU A 1 95 ? 3.957 2.797 22.973 1.00 77.44 95 LEU A N 1
ATOM 756 C CA . LEU A 1 95 ? 2.669 2.657 22.290 1.00 77.44 95 LEU A CA 1
ATOM 757 C C . LEU A 1 95 ? 1.659 1.952 23.198 1.00 77.44 95 LEU A C 1
ATOM 759 O O . LEU A 1 95 ? 1.925 0.861 23.693 1.00 77.44 95 LEU A O 1
ATOM 763 N N . GLU A 1 96 ? 0.447 2.506 23.290 1.00 74.06 96 GLU A N 1
ATOM 764 C CA . GLU A 1 96 ? -0.668 1.910 24.046 1.00 74.06 96 GLU A CA 1
ATOM 765 C C . GLU A 1 96 ? -0.985 0.461 23.623 1.00 74.06 96 GLU A C 1
ATOM 767 O O . GLU A 1 96 ? -1.459 -0.342 24.428 1.00 74.06 96 GLU A O 1
ATOM 772 N N . ALA A 1 97 ? -0.749 0.126 22.351 1.00 73.06 97 ALA A N 1
ATOM 773 C CA . ALA A 1 97 ? -0.867 -1.222 21.815 1.00 73.06 97 ALA A CA 1
ATOM 774 C C . ALA A 1 97 ? -0.040 -1.378 20.530 1.00 73.06 97 ALA A C 1
ATOM 776 O O . ALA A 1 97 ? 0.051 -0.455 19.717 1.00 73.06 97 ALA A O 1
ATOM 777 N N . HIS A 1 98 ? 0.482 -2.583 20.295 1.00 79.12 98 HIS A N 1
ATOM 778 C CA . HIS A 1 98 ? 1.047 -2.985 19.009 1.00 79.12 98 HIS A CA 1
ATOM 779 C C . HIS A 1 98 ? 0.465 -4.335 18.564 1.00 79.12 98 HIS A C 1
ATOM 781 O O . HIS A 1 98 ? 0.024 -5.147 19.376 1.00 79.12 98 HIS A O 1
ATOM 787 N N . GLY A 1 99 ? 0.438 -4.555 17.251 1.00 79.12 99 GLY A N 1
ATOM 788 C CA . GLY A 1 99 ? -0.009 -5.816 16.652 1.00 79.12 99 GLY A CA 1
ATOM 789 C C . GLY A 1 99 ? 1.124 -6.838 16.516 1.00 79.12 99 GLY A C 1
ATOM 790 O O . GLY A 1 99 ? 2.203 -6.687 17.097 1.00 79.12 99 GLY A O 1
ATOM 791 N N . GLY A 1 100 ? 0.873 -7.877 15.717 1.00 83.88 100 GLY A N 1
ATOM 792 C CA . GLY A 1 100 ? 1.898 -8.828 15.274 1.00 83.88 100 GLY A CA 1
ATOM 793 C C . GLY A 1 100 ? 2.796 -8.296 14.147 1.00 83.88 100 GLY A C 1
ATOM 794 O O . GLY A 1 100 ? 2.627 -7.193 13.641 1.00 83.88 100 GLY A O 1
ATOM 795 N N . THR A 1 101 ? 3.760 -9.103 13.698 1.00 87.00 101 THR A N 1
ATOM 796 C CA . THR A 1 101 ? 4.675 -8.712 12.612 1.00 87.00 101 THR A CA 1
ATOM 797 C C . THR A 1 101 ? 3.939 -8.390 11.310 1.00 87.00 101 THR A C 1
ATOM 799 O O . THR A 1 101 ? 3.130 -9.180 10.824 1.00 87.00 101 THR A O 1
ATOM 802 N N . PHE A 1 102 ? 4.303 -7.272 10.679 1.00 90.25 102 PHE A N 1
ATOM 803 C CA . PHE A 1 102 ? 3.769 -6.905 9.372 1.00 90.25 102 PHE A CA 1
ATOM 804 C C . PHE A 1 102 ? 4.244 -7.851 8.267 1.00 90.25 102 PHE A C 1
ATOM 806 O O . PHE A 1 102 ? 5.430 -8.166 8.131 1.00 90.25 102 PHE A O 1
ATOM 813 N N . ILE A 1 103 ? 3.300 -8.265 7.428 1.00 89.44 103 ILE A N 1
ATOM 814 C CA . ILE A 1 103 ? 3.558 -9.139 6.277 1.00 89.44 103 ILE A CA 1
ATOM 815 C C . ILE A 1 103 ? 3.779 -8.308 5.014 1.00 89.44 103 ILE A C 1
ATOM 817 O O . ILE A 1 103 ? 4.683 -8.597 4.230 1.00 89.44 103 ILE A O 1
ATOM 821 N N . GLY A 1 104 ? 3.009 -7.233 4.868 1.00 91.75 104 GLY A N 1
ATOM 822 C CA . GLY A 1 104 ? 3.200 -6.204 3.861 1.00 91.75 104 GLY A CA 1
ATOM 823 C C . GLY A 1 104 ? 2.373 -4.963 4.184 1.00 91.75 104 GLY A C 1
ATOM 824 O O . GLY A 1 104 ? 1.557 -4.987 5.105 1.00 91.75 104 GLY A O 1
ATOM 825 N N . ALA A 1 105 ? 2.590 -3.890 3.432 1.00 93.06 105 ALA A N 1
ATOM 826 C CA . ALA A 1 105 ? 1.875 -2.631 3.584 1.00 93.06 105 ALA A CA 1
ATOM 827 C C . ALA A 1 105 ? 1.538 -2.007 2.223 1.00 93.06 105 ALA A C 1
ATOM 829 O O . ALA A 1 105 ? 2.283 -2.145 1.252 1.00 93.06 105 ALA A O 1
ATOM 830 N N . PHE A 1 106 ? 0.423 -1.283 2.177 1.00 94.31 106 PHE A N 1
ATOM 831 C CA . PHE A 1 106 ? 0.047 -0.441 1.047 1.00 94.31 106 PHE A CA 1
ATOM 832 C C . PHE A 1 106 ? 0.047 1.016 1.504 1.00 94.31 106 PHE A C 1
ATOM 834 O O . PHE A 1 106 ? -0.655 1.374 2.447 1.00 94.31 106 PHE A O 1
ATOM 841 N N . GLY A 1 107 ? 0.854 1.841 0.846 1.00 93.25 107 GLY A N 1
ATOM 842 C CA . GLY A 1 107 ? 0.853 3.289 0.997 1.00 93.25 107 GLY A CA 1
ATOM 843 C C . GLY A 1 107 ? -0.113 3.936 0.025 1.00 93.25 107 GLY A C 1
ATOM 844 O O . GLY A 1 107 ? -0.323 3.421 -1.072 1.00 93.25 107 GLY A O 1
ATOM 845 N N . LEU A 1 108 ? -0.657 5.086 0.407 1.00 92.88 108 LEU A N 1
ATOM 846 C CA . LEU A 1 108 ? -1.541 5.873 -0.441 1.00 92.88 108 LEU A CA 1
ATOM 847 C C . LEU A 1 108 ? -1.019 7.290 -0.549 1.00 92.88 108 LEU A C 1
ATOM 849 O O . LEU A 1 108 ? -0.752 7.933 0.462 1.00 92.88 108 LEU A O 1
ATOM 853 N N . ASP A 1 109 ? -0.909 7.753 -1.783 1.00 91.19 109 ASP A N 1
ATOM 854 C CA . ASP A 1 109 ? -0.585 9.128 -2.122 1.00 91.19 109 ASP A CA 1
ATOM 855 C C . ASP A 1 109 ? -1.679 9.632 -3.067 1.00 91.19 109 ASP A C 1
ATOM 857 O O . ASP A 1 109 ? -1.671 9.384 -4.274 1.00 91.19 109 ASP A O 1
ATOM 861 N N . ILE A 1 110 ? -2.718 10.213 -2.473 1.00 89.88 110 ILE A N 1
ATOM 862 C CA . ILE A 1 110 ? -3.949 10.585 -3.166 1.00 89.88 110 ILE A CA 1
ATOM 863 C C . ILE A 1 110 ? -4.181 12.070 -2.937 1.00 89.88 110 ILE A C 1
ATOM 865 O O . ILE A 1 110 ? -4.310 12.517 -1.799 1.00 89.88 110 ILE A O 1
ATOM 869 N N . ASP A 1 111 ? -4.301 12.817 -4.028 1.00 85.94 111 ASP A N 1
ATOM 870 C CA . ASP A 1 111 ? -4.641 14.233 -3.999 1.00 85.94 111 ASP A CA 1
ATOM 871 C C . ASP A 1 111 ? -5.808 14.491 -4.965 1.00 85.94 111 ASP A C 1
ATOM 873 O O . ASP A 1 111 ? -5.663 14.368 -6.181 1.00 85.94 111 ASP A O 1
ATOM 877 N N . GLY A 1 112 ? -6.978 14.845 -4.428 1.00 85.38 112 GLY A N 1
ATOM 878 C CA . GLY A 1 112 ? -8.210 15.076 -5.193 1.00 85.38 112 GLY A CA 1
ATOM 879 C C . GLY A 1 112 ? -9.203 13.909 -5.155 1.00 85.38 112 GLY A C 1
ATOM 880 O O . GLY A 1 112 ? -9.130 13.050 -4.280 1.00 85.38 112 GLY A O 1
ATOM 881 N N . SER A 1 113 ? -10.168 13.923 -6.078 1.00 83.06 113 SER A N 1
ATOM 882 C CA . SER A 1 113 ? -11.234 12.912 -6.198 1.00 83.06 113 SER A CA 1
ATOM 883 C C . SER A 1 113 ? -11.238 12.168 -7.532 1.00 83.06 113 SER A C 1
ATOM 885 O O . SER A 1 113 ? -11.681 11.022 -7.571 1.00 83.06 113 SER A O 1
ATOM 887 N N . ASP A 1 114 ? -10.731 12.814 -8.588 1.00 85.75 114 ASP A N 1
ATOM 888 C CA . ASP A 1 114 ? -10.826 12.345 -9.968 1.00 85.75 114 ASP A CA 1
ATOM 889 C C . ASP A 1 114 ? -9.421 12.102 -10.526 1.00 85.75 114 ASP A C 1
ATOM 891 O O . ASP A 1 114 ? -8.609 13.028 -10.683 1.00 85.75 114 ASP A O 1
ATOM 895 N N . PHE A 1 115 ? -9.141 10.849 -10.869 1.00 87.62 115 PHE A N 1
ATOM 896 C CA . PHE A 1 115 ? -7.805 10.411 -11.264 1.00 87.62 115 PHE A CA 1
ATOM 897 C C . PHE A 1 115 ? -7.798 9.881 -12.694 1.00 87.62 115 PHE A C 1
ATOM 899 O O . PHE A 1 115 ? -8.776 9.311 -13.172 1.00 87.62 115 PHE A O 1
ATOM 906 N N . GLU A 1 116 ? -6.689 10.075 -13.403 1.00 85.12 116 GLU A N 1
ATOM 907 C CA . GLU A 1 116 ? -6.517 9.562 -14.771 1.00 85.12 116 GLU A CA 1
ATOM 908 C C . GLU A 1 116 ? -5.751 8.239 -14.797 1.00 85.12 116 GLU A C 1
ATOM 910 O O . GLU A 1 116 ? -6.011 7.372 -15.630 1.00 85.12 116 GLU A O 1
ATOM 915 N N . ASN A 1 117 ? -4.800 8.075 -13.883 1.00 87.12 117 ASN A N 1
ATOM 916 C CA . ASN A 1 117 ? -4.014 6.861 -13.754 1.00 87.12 117 ASN A CA 1
ATOM 917 C C . ASN A 1 117 ? -3.578 6.655 -12.301 1.00 87.12 117 ASN A C 1
ATOM 919 O O . ASN A 1 117 ? -3.624 7.578 -11.481 1.00 87.12 117 ASN A O 1
ATOM 923 N N . VAL A 1 118 ? -3.147 5.430 -12.011 1.00 90.94 118 VAL A N 1
ATOM 924 C CA . VAL A 1 118 ? -2.560 5.068 -10.722 1.00 90.94 118 VAL A CA 1
ATOM 925 C C . VAL A 1 118 ? -1.116 4.659 -10.978 1.00 90.94 118 VAL A C 1
ATOM 927 O O . VAL A 1 118 ? -0.834 3.725 -11.729 1.00 90.94 118 VAL A O 1
ATOM 930 N N . GLU A 1 119 ? -0.184 5.400 -10.397 1.00 91.00 119 GLU A N 1
ATOM 931 C CA . GLU A 1 119 ? 1.237 5.092 -10.420 1.00 91.00 119 GLU A CA 1
ATOM 932 C C . GLU A 1 119 ? 1.588 4.174 -9.249 1.00 91.00 119 GLU A C 1
ATOM 934 O O . GLU A 1 119 ? 1.319 4.482 -8.087 1.00 91.00 119 GLU A O 1
ATOM 939 N N . VAL A 1 120 ? 2.192 3.029 -9.559 1.00 92.56 120 VAL A N 1
ATOM 940 C CA . VAL A 1 120 ? 2.647 2.061 -8.561 1.00 92.56 120 VAL A CA 1
ATOM 941 C C . VAL A 1 120 ? 4.110 2.352 -8.245 1.00 92.56 120 VAL A C 1
ATOM 943 O O . VAL A 1 120 ? 5.011 2.056 -9.032 1.00 92.56 120 VAL A O 1
ATOM 946 N N . LEU A 1 121 ? 4.348 2.946 -7.080 1.00 91.62 121 LEU A N 1
ATOM 947 C CA . LEU A 1 121 ? 5.667 3.344 -6.608 1.00 91.62 121 LEU A CA 1
ATOM 948 C C . LEU A 1 121 ? 6.238 2.277 -5.667 1.00 91.62 121 LEU A C 1
ATOM 950 O O . LEU A 1 121 ? 5.607 1.894 -4.680 1.00 91.62 121 LEU A O 1
ATOM 954 N N . HIS A 1 122 ? 7.449 1.805 -5.961 1.00 89.69 122 HIS A N 1
ATOM 955 C CA . HIS A 1 122 ? 8.036 0.633 -5.302 1.00 89.69 122 HIS A CA 1
ATOM 956 C C . HIS A 1 122 ? 9.500 0.827 -4.870 1.00 89.69 122 HIS A C 1
ATOM 958 O O . HIS A 1 122 ? 10.195 -0.142 -4.580 1.00 89.69 122 HIS A O 1
ATOM 964 N N . GLY A 1 123 ? 10.006 2.061 -4.849 1.00 88.31 123 GLY A N 1
ATOM 965 C CA . GLY A 1 123 ? 11.321 2.346 -4.273 1.00 88.31 123 GLY A CA 1
ATOM 966 C C . GLY A 1 123 ? 11.303 2.214 -2.747 1.00 88.31 123 GLY A C 1
ATOM 967 O O . GLY A 1 123 ? 10.333 2.591 -2.095 1.00 88.31 123 GLY A O 1
ATOM 968 N N . MET A 1 124 ? 12.374 1.698 -2.154 1.00 88.94 124 MET A N 1
ATOM 969 C CA . MET A 1 124 ? 12.601 1.784 -0.710 1.00 88.94 124 MET A CA 1
ATOM 970 C C . MET A 1 124 ? 13.926 2.472 -0.417 1.00 88.94 124 MET A C 1
ATOM 972 O O . MET A 1 124 ? 14.766 2.648 -1.302 1.00 88.94 124 MET A O 1
ATOM 976 N N . ILE A 1 125 ? 14.129 2.826 0.852 1.00 86.50 125 ILE A N 1
ATOM 977 C CA . ILE A 1 125 ? 15.377 3.449 1.288 1.00 86.50 125 ILE A CA 1
ATOM 978 C C . ILE A 1 125 ? 16.599 2.601 0.893 1.00 86.50 125 ILE A C 1
ATOM 980 O O . ILE A 1 125 ? 16.570 1.366 0.930 1.00 86.50 125 ILE A O 1
ATOM 984 N N . ASN A 1 126 ? 17.697 3.276 0.550 1.00 84.12 126 ASN A N 1
ATOM 985 C CA . ASN A 1 126 ? 18.979 2.667 0.173 1.00 84.12 126 ASN A CA 1
ATOM 986 C C . ASN A 1 126 ? 18.905 1.727 -1.045 1.00 84.12 126 ASN A C 1
ATOM 988 O O . ASN A 1 126 ? 19.616 0.723 -1.090 1.00 84.12 126 ASN A O 1
ATOM 992 N N . GLY A 1 127 ? 18.024 2.011 -2.011 1.00 80.88 127 GLY A N 1
ATOM 993 C CA . GLY A 1 127 ? 17.894 1.209 -3.232 1.00 80.88 127 GLY A CA 1
ATOM 994 C C . GLY A 1 127 ? 17.325 -0.193 -2.998 1.00 80.88 127 GLY A C 1
ATOM 995 O O . GLY A 1 127 ? 17.429 -1.055 -3.872 1.00 80.88 127 GLY A O 1
ATOM 996 N N . LYS A 1 128 ? 16.730 -0.442 -1.823 1.00 87.88 128 LYS A N 1
ATOM 997 C CA . LYS A 1 128 ? 15.953 -1.657 -1.577 1.00 87.88 128 LYS A CA 1
ATOM 998 C C . LYS A 1 128 ? 14.674 -1.639 -2.413 1.00 87.88 128 LYS A C 1
ATOM 1000 O O . LYS A 1 128 ? 14.163 -0.583 -2.787 1.00 87.88 128 LYS A O 1
ATOM 1005 N N . LEU A 1 129 ? 14.142 -2.829 -2.657 1.00 91.06 129 LEU A N 1
ATOM 1006 C CA . LEU A 1 129 ? 12.887 -3.037 -3.364 1.00 91.06 129 LEU A CA 1
ATOM 1007 C C . LEU A 1 129 ? 11.968 -3.931 -2.519 1.00 91.06 129 LEU A C 1
ATOM 1009 O O . LEU A 1 129 ? 12.472 -4.802 -1.800 1.00 91.06 129 LEU A O 1
ATOM 1013 N N . PRO A 1 130 ? 10.637 -3.735 -2.582 1.00 91.75 130 PRO A N 1
ATOM 1014 C CA . PRO A 1 130 ? 9.686 -4.697 -2.051 1.00 91.75 130 PRO A CA 1
ATOM 1015 C C . PRO A 1 130 ? 9.803 -6.008 -2.814 1.00 91.75 130 PRO A C 1
ATOM 1017 O O . PRO A 1 130 ? 10.382 -6.076 -3.893 1.00 91.75 130 PRO A O 1
ATOM 1020 N N . ASN A 1 131 ? 9.186 -7.052 -2.280 1.00 92.25 131 ASN A N 1
ATOM 1021 C CA . ASN A 1 131 ? 8.991 -8.267 -3.047 1.00 92.25 131 ASN A CA 1
ATOM 1022 C C . ASN A 1 131 ? 8.217 -7.992 -4.356 1.00 92.25 131 ASN A C 1
ATOM 1024 O O . ASN A 1 131 ? 7.167 -7.342 -4.328 1.00 92.25 131 ASN A O 1
ATOM 1028 N N . MET A 1 132 ? 8.709 -8.549 -5.468 1.00 91.19 132 MET A N 1
ATOM 1029 C CA . MET A 1 132 ? 8.123 -8.436 -6.808 1.00 91.19 132 MET A CA 1
ATOM 1030 C C . MET A 1 132 ? 6.632 -8.798 -6.835 1.00 91.19 132 MET A C 1
ATOM 1032 O O . MET A 1 132 ? 5.844 -8.080 -7.438 1.00 91.19 132 MET A O 1
ATOM 1036 N N . ASP A 1 133 ? 6.216 -9.841 -6.114 1.00 91.12 133 ASP A N 1
ATOM 1037 C CA . ASP A 1 133 ? 4.806 -10.261 -6.093 1.00 91.12 133 ASP A CA 1
ATOM 1038 C C . ASP A 1 133 ? 3.871 -9.187 -5.542 1.00 91.12 133 ASP A C 1
ATOM 1040 O O . ASP A 1 133 ? 2.735 -9.061 -5.989 1.00 91.12 133 ASP A O 1
ATOM 1044 N N . LEU A 1 134 ? 4.327 -8.412 -4.551 1.00 92.62 134 LEU A N 1
ATOM 1045 C CA . LEU A 1 134 ? 3.524 -7.331 -3.984 1.00 92.62 134 LEU A CA 1
ATOM 1046 C C . LEU A 1 134 ? 3.346 -6.206 -5.008 1.00 92.62 134 LEU A C 1
ATOM 1048 O O . LEU A 1 134 ? 2.274 -5.607 -5.093 1.00 92.62 134 LEU A O 1
ATOM 1052 N N . PHE A 1 135 ? 4.389 -5.942 -5.794 1.00 92.62 135 PHE A N 1
ATOM 1053 C CA . PHE A 1 135 ? 4.339 -4.991 -6.894 1.00 92.62 135 PHE A CA 1
ATOM 1054 C C . PHE A 1 135 ? 3.419 -5.476 -8.024 1.00 92.62 135 PHE A C 1
ATOM 1056 O O . PHE A 1 135 ? 2.514 -4.742 -8.421 1.00 92.62 135 PHE A O 1
ATOM 1063 N N . ASP A 1 136 ? 3.583 -6.715 -8.487 1.00 91.38 136 ASP A N 1
ATOM 1064 C CA . ASP A 1 136 ? 2.743 -7.301 -9.538 1.00 91.38 136 ASP A CA 1
ATOM 1065 C C . ASP A 1 136 ? 1.274 -7.367 -9.111 1.00 91.38 136 ASP A C 1
ATOM 1067 O O . ASP A 1 136 ? 0.378 -7.049 -9.892 1.00 91.38 136 ASP A O 1
ATOM 1071 N N . LEU A 1 137 ? 1.011 -7.701 -7.845 1.00 93.06 137 LEU A N 1
ATOM 1072 C CA . LEU A 1 137 ? -0.328 -7.654 -7.267 1.00 93.06 137 LEU A CA 1
ATOM 1073 C C . LEU A 1 137 ? -0.922 -6.242 -7.353 1.00 93.06 137 LEU A C 1
ATOM 1075 O O . LEU A 1 137 ? -2.082 -6.092 -7.732 1.00 93.06 137 LEU A O 1
ATOM 1079 N N . ALA A 1 138 ? -0.150 -5.209 -7.013 1.00 94.06 138 ALA A N 1
ATOM 1080 C CA . ALA A 1 138 ? -0.606 -3.824 -7.086 1.00 94.06 138 ALA A CA 1
ATOM 1081 C C . ALA A 1 138 ? -0.934 -3.404 -8.529 1.00 94.06 138 ALA A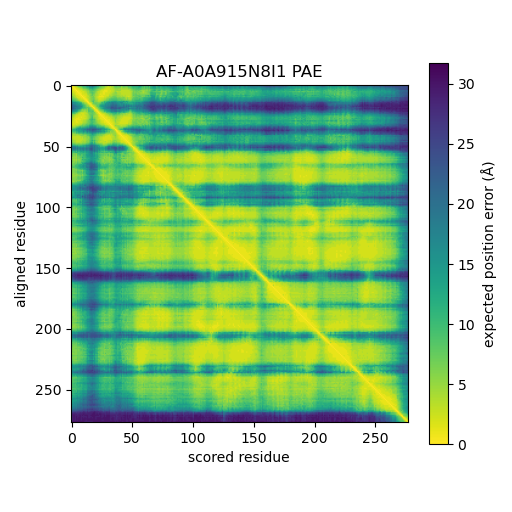 C 1
ATOM 1083 O O . ALA A 1 138 ? -1.980 -2.793 -8.766 1.00 94.06 138 ALA A O 1
ATOM 1084 N N . VAL A 1 139 ? -0.094 -3.781 -9.500 1.00 92.94 139 VAL A N 1
ATOM 1085 C CA . VAL A 1 139 ? -0.348 -3.554 -10.933 1.00 92.94 139 VAL A CA 1
ATOM 1086 C C . VAL A 1 139 ? -1.622 -4.277 -11.375 1.00 92.94 139 VAL A C 1
ATOM 1088 O O . VAL A 1 139 ? -2.518 -3.652 -11.942 1.00 92.94 139 VAL A O 1
ATOM 1091 N N . LEU A 1 140 ? -1.754 -5.564 -11.051 1.00 92.31 140 LEU A N 1
ATOM 1092 C CA . LEU A 1 140 ? -2.902 -6.391 -11.424 1.00 92.31 140 LEU A CA 1
ATOM 1093 C C . LEU A 1 140 ? -4.219 -5.859 -10.842 1.00 92.31 140 LEU A C 1
ATOM 1095 O O . LEU A 1 140 ? -5.238 -5.808 -11.532 1.00 92.31 140 LEU A O 1
ATOM 1099 N N . LEU A 1 141 ? -4.221 -5.467 -9.566 1.00 93.81 141 LEU A N 1
ATOM 1100 C CA . LEU A 1 141 ? -5.408 -4.921 -8.908 1.00 93.81 141 LEU A CA 1
ATOM 1101 C C . LEU A 1 141 ? -5.809 -3.571 -9.500 1.00 93.81 141 LEU A C 1
ATOM 1103 O O . LEU A 1 141 ? -7.002 -3.312 -9.649 1.00 93.81 141 LEU A O 1
ATOM 1107 N N . THR A 1 142 ? -4.828 -2.751 -9.879 1.00 91.56 142 THR A N 1
ATOM 1108 C CA . THR A 1 142 ? -5.061 -1.474 -10.559 1.00 91.56 142 THR A CA 1
ATOM 1109 C C . THR A 1 142 ? -5.790 -1.685 -11.885 1.00 91.56 142 THR A C 1
ATOM 1111 O O . THR A 1 142 ? -6.825 -1.065 -12.122 1.00 91.56 142 THR A O 1
ATOM 1114 N N . GLU A 1 143 ? -5.336 -2.631 -12.709 1.00 89.94 143 GLU A N 1
ATOM 1115 C CA . GLU A 1 143 ? -6.014 -2.962 -13.970 1.00 89.94 143 GLU A CA 1
ATOM 1116 C C . GLU A 1 143 ? -7.408 -3.532 -13.753 1.00 89.94 143 GLU A C 1
ATOM 1118 O O . GLU A 1 143 ? -8.354 -3.171 -14.454 1.00 89.94 143 GLU A O 1
ATOM 1123 N N . LYS A 1 144 ? -7.560 -4.399 -12.749 1.00 91.25 144 LYS A N 1
ATOM 1124 C CA . LYS A 1 144 ? -8.853 -4.991 -12.408 1.00 91.25 144 LYS A CA 1
ATOM 1125 C C . LYS A 1 144 ? -9.866 -3.946 -11.938 1.00 91.25 144 LYS A C 1
ATOM 1127 O O . LYS A 1 144 ? -11.061 -4.123 -12.163 1.00 91.25 144 LYS A O 1
ATOM 1132 N N . ALA A 1 145 ? -9.406 -2.871 -11.304 1.00 87.62 145 ALA A N 1
ATOM 1133 C CA . ALA A 1 145 ? -10.242 -1.736 -10.931 1.00 87.62 145 ALA A CA 1
ATOM 1134 C C . ALA A 1 145 ? -10.605 -0.830 -12.125 1.00 87.62 145 ALA A C 1
ATOM 1136 O O . ALA A 1 145 ? -11.382 0.102 -11.956 1.00 87.62 145 ALA A O 1
ATOM 1137 N N . GLY A 1 146 ? -10.083 -1.101 -13.329 1.00 83.38 146 GLY A N 1
ATOM 1138 C CA . GLY A 1 146 ? -10.313 -0.296 -14.531 1.00 83.38 146 GLY A CA 1
ATOM 1139 C C . GLY A 1 146 ? -9.363 0.897 -14.671 1.00 83.38 146 GLY A C 1
ATOM 1140 O O . GLY A 1 146 ? -9.525 1.704 -15.586 1.00 83.38 146 GLY A O 1
ATOM 1141 N N . ALA A 1 147 ? -8.366 1.007 -13.790 1.00 84.69 147 ALA A N 1
ATOM 1142 C CA . ALA A 1 147 ? -7.352 2.046 -13.832 1.00 84.69 147 ALA A CA 1
ATOM 1143 C C . ALA A 1 147 ? -6.164 1.640 -14.715 1.00 84.69 147 ALA A C 1
ATOM 1145 O O . ALA A 1 147 ? -5.830 0.464 -14.840 1.00 84.69 147 ALA A O 1
ATOM 1146 N N . ILE A 1 148 ? -5.488 2.627 -15.309 1.00 85.00 148 ILE A N 1
ATOM 1147 C CA . ILE A 1 148 ? -4.247 2.390 -16.056 1.00 85.00 148 ILE A CA 1
ATOM 1148 C C . ILE A 1 148 ? -3.081 2.392 -15.055 1.00 85.00 148 ILE A C 1
ATOM 1150 O O . ILE A 1 148 ? -2.797 3.456 -14.491 1.00 85.00 148 ILE A O 1
ATOM 1154 N N . PRO A 1 149 ? -2.389 1.257 -14.831 1.00 87.00 149 PRO A N 1
ATOM 1155 C CA . PRO A 1 149 ? -1.196 1.235 -14.002 1.00 87.00 149 PRO A CA 1
ATOM 1156 C C . PRO A 1 149 ? -0.047 1.930 -14.730 1.00 87.00 149 PRO A C 1
ATOM 1158 O O . PRO A 1 149 ? 0.236 1.674 -15.905 1.00 87.00 149 PRO A O 1
ATOM 1161 N N . THR A 1 150 ? 0.650 2.802 -14.017 1.00 86.56 150 THR A N 1
ATOM 1162 C CA . THR A 1 150 ? 1.859 3.466 -14.505 1.00 86.56 150 THR A CA 1
ATOM 1163 C C . THR A 1 150 ? 3.022 3.197 -13.561 1.00 86.56 150 THR A C 1
ATOM 1165 O O . THR A 1 150 ? 2.832 2.912 -12.380 1.00 86.56 150 THR A O 1
ATOM 1168 N N . VAL A 1 151 ? 4.238 3.227 -14.103 1.00 84.50 151 VAL A N 1
ATOM 1169 C CA . VAL A 1 151 ? 5.475 2.987 -13.349 1.00 84.50 151 VAL A CA 1
ATOM 1170 C C . VAL A 1 151 ? 6.528 3.970 -13.854 1.00 84.50 151 VAL A C 1
ATOM 1172 O O . VAL A 1 151 ? 6.646 4.171 -15.067 1.00 84.50 151 VAL A O 1
ATOM 1175 N N . HIS A 1 152 ? 7.281 4.591 -12.942 1.00 81.69 152 HIS A N 1
ATOM 1176 C CA . HIS A 1 152 ? 8.348 5.558 -13.243 1.00 81.69 152 HIS A CA 1
ATOM 1177 C C . HIS A 1 152 ? 7.915 6.697 -14.191 1.00 81.69 152 HIS A C 1
ATOM 1179 O O . HIS A 1 152 ? 8.601 6.997 -15.173 1.00 81.69 152 HIS A O 1
ATOM 1185 N N . LYS A 1 153 ? 6.767 7.330 -13.911 1.00 69.19 153 LYS A N 1
ATOM 1186 C CA . LYS A 1 153 ? 6.190 8.467 -14.656 1.00 69.19 153 LYS A CA 1
ATOM 1187 C C . LYS A 1 153 ? 5.824 8.183 -16.121 1.00 69.19 153 LYS A C 1
ATOM 1189 O O . LYS A 1 153 ? 5.584 9.118 -16.885 1.00 69.19 153 LYS A O 1
ATOM 1194 N N . ILE A 1 154 ? 5.763 6.921 -16.556 1.00 67.00 154 ILE A N 1
ATOM 1195 C CA . ILE A 1 154 ? 5.442 6.591 -17.954 1.00 67.00 154 ILE A CA 1
ATOM 1196 C C . ILE A 1 154 ? 3.952 6.296 -18.107 1.00 67.00 154 ILE A C 1
ATOM 1198 O O . ILE A 1 154 ? 3.435 5.267 -17.683 1.00 67.00 154 ILE A O 1
ATOM 1202 N N . THR A 1 155 ? 3.273 7.238 -18.762 1.00 55.84 155 THR A N 1
ATOM 1203 C CA . THR A 1 155 ? 1.813 7.416 -18.754 1.00 55.84 155 THR A CA 1
ATOM 1204 C C . THR A 1 155 ? 1.029 6.440 -19.636 1.00 55.84 155 THR A C 1
ATOM 1206 O O . THR A 1 155 ? -0.195 6.422 -19.578 1.00 55.84 155 THR A O 1
ATOM 1209 N N . ARG A 1 156 ? 1.668 5.631 -20.492 1.00 55.16 156 ARG A N 1
ATOM 1210 C CA . ARG A 1 156 ? 0.927 4.743 -21.405 1.00 55.16 156 ARG A CA 1
ATOM 1211 C C . ARG A 1 156 ? 1.656 3.436 -21.676 1.00 55.16 156 ARG A C 1
ATOM 1213 O O . ARG A 1 156 ? 2.544 3.385 -22.531 1.00 55.16 156 ARG A O 1
ATOM 1220 N N . ALA A 1 157 ? 1.167 2.362 -21.064 1.00 50.09 157 ALA A N 1
ATOM 1221 C CA . ALA A 1 157 ? 1.222 1.043 -21.675 1.00 50.09 157 ALA A CA 1
ATOM 1222 C C . ALA A 1 157 ? 0.364 1.091 -22.954 1.00 50.09 157 ALA A C 1
ATOM 1224 O O . ALA A 1 157 ? -0.838 0.852 -22.942 1.00 50.09 157 ALA A O 1
ATOM 1225 N N . ARG A 1 158 ? 0.952 1.491 -24.090 1.00 50.88 158 ARG A N 1
ATOM 1226 C CA . ARG A 1 158 ? 0.358 1.113 -25.378 1.00 50.88 158 ARG A CA 1
ATOM 1227 C C . ARG A 1 158 ? 0.411 -0.413 -25.436 1.00 50.88 158 ARG A C 1
ATOM 1229 O O . ARG A 1 158 ? 1.457 -0.972 -25.129 1.00 50.88 158 ARG A O 1
ATOM 1236 N N . ASN A 1 159 ? -0.666 -1.059 -25.885 1.00 51.81 159 ASN A N 1
ATOM 1237 C CA . ASN A 1 159 ? -0.798 -2.525 -25.993 1.00 51.81 159 ASN A CA 1
ATOM 1238 C C . ASN A 1 159 ? 0.331 -3.244 -26.767 1.00 51.81 159 ASN A C 1
ATOM 1240 O O . ASN A 1 159 ? 0.376 -4.470 -26.784 1.00 51.81 159 ASN A O 1
ATOM 1244 N N . HIS A 1 160 ? 1.253 -2.515 -27.403 1.00 59.09 160 HIS A N 1
ATOM 1245 C CA . HIS A 1 160 ? 2.418 -3.074 -28.073 1.00 59.09 160 HIS A CA 1
ATOM 1246 C C . HIS A 1 160 ? 3.712 -2.697 -27.352 1.00 59.09 160 HIS A C 1
ATOM 1248 O O . HIS A 1 160 ? 4.007 -1.516 -27.145 1.00 59.09 160 HIS A O 1
ATOM 1254 N N . PHE A 1 161 ? 4.515 -3.720 -27.040 1.00 64.50 161 PHE A N 1
ATOM 1255 C CA . PHE A 1 161 ? 5.864 -3.565 -26.508 1.00 64.50 161 PHE A CA 1
ATOM 1256 C C . PHE A 1 161 ? 6.707 -2.716 -27.466 1.00 64.50 161 PHE A C 1
ATOM 1258 O O . PHE A 1 161 ? 7.038 -3.137 -28.573 1.00 64.50 161 PHE A O 1
ATOM 1265 N N . ASN A 1 162 ? 7.058 -1.507 -27.035 1.00 74.88 162 ASN A N 1
ATOM 1266 C CA . ASN A 1 162 ? 7.977 -0.639 -27.755 1.00 74.88 162 ASN A CA 1
ATOM 1267 C C . ASN A 1 162 ? 9.327 -0.672 -27.041 1.00 74.88 162 ASN A C 1
ATOM 1269 O O . ASN A 1 162 ? 9.423 -0.193 -25.912 1.00 74.88 162 ASN A O 1
ATOM 1273 N N . PHE A 1 163 ? 10.366 -1.183 -27.706 1.00 80.62 163 PHE A N 1
ATOM 1274 C CA . PHE A 1 163 ? 11.719 -1.262 -27.145 1.00 80.62 163 PHE A CA 1
ATOM 1275 C C . PHE A 1 163 ? 12.214 0.093 -26.624 1.00 80.62 163 PHE A C 1
ATOM 1277 O O . PHE A 1 163 ? 12.770 0.164 -25.534 1.00 80.62 163 PHE A O 1
ATOM 1284 N N . ARG A 1 164 ? 11.940 1.189 -27.347 1.00 82.62 164 ARG A N 1
ATOM 1285 C CA . ARG A 1 164 ? 12.317 2.542 -26.911 1.00 82.62 164 ARG A CA 1
ATOM 1286 C C . ARG A 1 164 ? 11.570 2.967 -25.647 1.00 82.62 164 ARG A C 1
ATOM 1288 O O . ARG A 1 164 ? 12.149 3.609 -24.782 1.00 82.62 164 ARG A O 1
ATOM 1295 N N . GLY A 1 165 ? 10.293 2.599 -25.541 1.00 81.19 165 GLY A N 1
ATOM 1296 C CA . GLY A 1 165 ? 9.499 2.836 -24.335 1.00 81.19 165 GLY A CA 1
ATOM 1297 C C . GLY A 1 165 ? 10.039 2.041 -23.150 1.00 81.19 165 GLY A C 1
ATOM 1298 O O . GLY A 1 165 ? 10.291 2.620 -22.104 1.00 81.19 165 GLY A O 1
ATOM 1299 N N . ALA A 1 166 ? 10.305 0.749 -23.348 1.00 82.38 166 ALA A N 1
ATOM 1300 C CA . ALA A 1 166 ? 10.868 -0.128 -22.326 1.00 82.38 166 ALA A CA 1
ATOM 1301 C C . ALA A 1 166 ? 12.255 0.334 -21.851 1.00 82.38 166 ALA A C 1
ATOM 1303 O O . ALA A 1 166 ? 12.518 0.340 -20.652 1.00 82.38 166 ALA A O 1
ATOM 1304 N N . ALA A 1 167 ? 13.119 0.774 -22.770 1.00 84.75 167 ALA A N 1
ATOM 1305 C CA . ALA A 1 167 ? 14.422 1.346 -22.441 1.00 84.75 167 ALA A CA 1
ATOM 1306 C C . ALA A 1 167 ? 14.290 2.646 -21.632 1.00 84.75 167 ALA A C 1
ATOM 1308 O O . ALA A 1 167 ? 15.011 2.831 -20.657 1.00 84.75 167 ALA A O 1
ATOM 1309 N N . ASN A 1 168 ? 13.337 3.518 -21.980 1.00 85.44 168 ASN A N 1
ATOM 1310 C CA . ASN A 1 168 ? 13.059 4.718 -21.192 1.00 85.44 168 ASN A CA 1
ATOM 1311 C C . ASN A 1 168 ? 12.540 4.369 -19.788 1.00 85.44 168 ASN A C 1
ATOM 1313 O O . ASN A 1 168 ? 13.015 4.952 -18.822 1.00 85.44 168 ASN A O 1
ATOM 1317 N N . THR A 1 169 ? 11.625 3.400 -19.650 1.00 84.00 169 THR A N 1
ATOM 1318 C CA . THR A 1 169 ? 11.141 2.920 -18.339 1.00 84.00 169 THR A CA 1
ATOM 1319 C C . THR A 1 169 ? 12.268 2.369 -17.492 1.00 84.00 169 THR A C 1
ATOM 1321 O O . THR A 1 169 ? 12.359 2.678 -16.307 1.00 84.00 169 THR A O 1
ATOM 1324 N N . PHE A 1 170 ? 13.142 1.585 -18.114 1.00 86.00 170 PHE A N 1
ATOM 1325 C CA . PHE A 1 170 ? 14.300 1.004 -17.464 1.00 86.00 170 PHE A CA 1
ATOM 1326 C C . PHE A 1 170 ? 15.255 2.080 -16.942 1.00 86.00 170 PHE A C 1
ATOM 1328 O O . PHE A 1 170 ? 15.619 2.068 -15.768 1.00 86.00 170 PHE A O 1
ATOM 13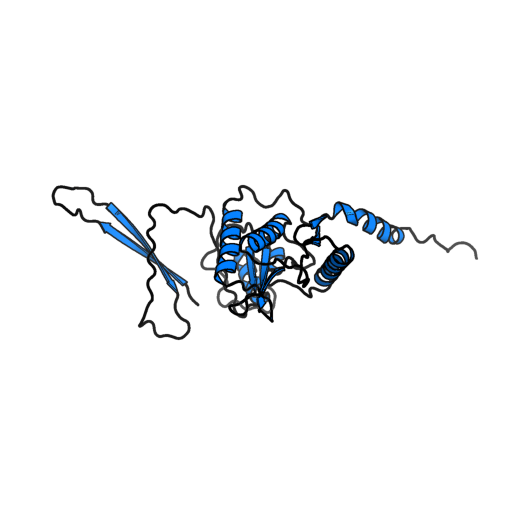35 N N . LEU A 1 171 ? 15.632 3.034 -17.799 1.00 86.31 171 LEU A N 1
ATOM 1336 C CA . LEU A 1 171 ? 16.545 4.116 -17.437 1.00 86.31 171 LEU A CA 1
ATOM 1337 C C . LEU A 1 171 ? 15.934 5.042 -16.389 1.00 86.31 171 LEU A C 1
ATOM 1339 O O . LEU A 1 171 ? 16.601 5.348 -15.407 1.00 86.31 171 LEU A O 1
ATOM 1343 N N . ASN A 1 172 ? 14.666 5.427 -16.546 1.00 85.44 172 ASN A N 1
ATOM 1344 C CA . ASN A 1 172 ? 13.951 6.207 -15.538 1.00 85.44 172 ASN A CA 1
ATOM 1345 C C . ASN A 1 172 ? 13.885 5.455 -14.207 1.00 85.44 172 ASN A C 1
ATOM 1347 O O . ASN A 1 172 ? 14.064 6.069 -13.164 1.00 85.44 172 ASN A O 1
ATOM 1351 N N . GLY A 1 173 ? 13.698 4.134 -14.241 1.00 84.88 173 GLY A N 1
ATOM 1352 C CA . GLY A 1 173 ? 13.777 3.281 -13.062 1.00 84.88 173 GLY A CA 1
ATOM 1353 C C . GLY A 1 173 ? 15.129 3.392 -12.373 1.00 84.88 173 GLY A C 1
ATOM 1354 O O . GLY A 1 173 ? 15.179 3.774 -11.208 1.00 84.88 173 GLY A O 1
ATOM 1355 N N . ILE A 1 174 ? 16.226 3.158 -13.100 1.00 86.69 174 ILE A N 1
ATOM 1356 C CA . ILE A 1 174 ? 17.591 3.273 -12.560 1.00 86.69 174 ILE A CA 1
ATOM 1357 C C . ILE A 1 174 ? 17.848 4.669 -11.991 1.00 86.69 174 ILE A C 1
ATOM 1359 O O . ILE A 1 174 ? 18.347 4.782 -10.875 1.00 86.69 174 ILE A O 1
ATOM 1363 N N . ILE A 1 175 ? 17.496 5.725 -12.726 1.00 85.25 175 ILE A N 1
ATOM 1364 C CA . ILE A 1 175 ? 17.678 7.115 -12.288 1.00 85.25 175 ILE A CA 1
ATOM 1365 C C . ILE A 1 175 ? 16.879 7.357 -11.006 1.00 85.25 175 ILE A C 1
ATOM 1367 O O . ILE A 1 175 ? 17.433 7.825 -10.016 1.00 85.25 175 ILE A O 1
ATOM 1371 N N . SER A 1 176 ? 15.608 6.965 -10.982 1.00 82.69 176 SER A N 1
ATOM 1372 C CA . SER A 1 176 ? 14.737 7.173 -9.826 1.00 82.69 176 SER A CA 1
ATOM 1373 C C . SER A 1 176 ? 15.202 6.422 -8.578 1.00 82.69 176 SER A C 1
ATOM 1375 O O . SER A 1 176 ? 15.135 6.974 -7.483 1.00 82.69 176 SER A O 1
ATOM 1377 N N . LEU A 1 177 ? 15.738 5.209 -8.751 1.00 83.56 177 LEU A N 1
ATOM 1378 C CA . LEU A 1 177 ? 16.323 4.389 -7.689 1.00 83.56 177 LEU A CA 1
ATOM 1379 C C . LEU A 1 177 ? 17.661 4.946 -7.197 1.00 83.56 177 LEU A C 1
ATOM 1381 O O . LEU A 1 177 ? 17.981 4.816 -6.022 1.00 83.56 177 LEU A O 1
ATOM 1385 N N . SER A 1 178 ? 18.447 5.550 -8.090 1.00 83.06 178 SER A N 1
ATOM 1386 C CA . SER A 1 178 ? 19.784 6.063 -7.766 1.00 83.06 178 SER A CA 1
ATOM 1387 C C . SER A 1 178 ? 19.730 7.428 -7.084 1.00 83.06 178 SER A C 1
ATOM 1389 O O . SER A 1 178 ? 20.552 7.718 -6.220 1.00 83.06 178 SER A O 1
ATOM 1391 N N . PHE A 1 179 ? 18.774 8.271 -7.478 1.00 80.81 179 PHE A N 1
ATOM 1392 C CA . PHE A 1 179 ? 18.652 9.652 -7.008 1.00 80.81 179 PHE A CA 1
ATOM 1393 C C . PHE A 1 179 ? 17.493 9.872 -6.030 1.00 80.81 179 PHE A C 1
ATOM 1395 O O . PHE A 1 179 ? 17.253 11.010 -5.639 1.00 80.81 179 PHE A O 1
ATOM 1402 N N . ASN A 1 180 ? 16.760 8.819 -5.648 1.00 74.94 180 ASN A N 1
ATOM 1403 C CA . ASN A 1 180 ? 15.563 8.896 -4.799 1.00 74.94 180 ASN A CA 1
ATOM 1404 C C . ASN A 1 180 ? 14.510 9.919 -5.291 1.00 74.94 180 ASN A C 1
ATOM 1406 O O . ASN A 1 180 ? 13.707 10.423 -4.511 1.00 74.94 180 ASN A O 1
ATOM 1410 N N . GLU A 1 181 ? 14.470 10.221 -6.595 1.00 68.50 181 GLU A N 1
ATOM 1411 C CA . GLU A 1 181 ? 13.558 11.228 -7.175 1.00 68.50 181 GLU A CA 1
ATOM 1412 C C . GLU A 1 181 ? 12.076 10.833 -7.019 1.00 68.50 181 GLU A C 1
ATOM 1414 O O . GLU A 1 181 ? 11.180 11.676 -6.990 1.00 68.50 181 GLU A O 1
ATOM 1419 N N . LEU A 1 182 ? 11.820 9.527 -6.935 1.00 66.31 182 LEU A N 1
ATOM 1420 C CA . LEU A 1 182 ? 10.498 8.929 -6.763 1.00 66.31 182 LEU A CA 1
ATOM 1421 C C . LEU A 1 182 ? 10.407 8.159 -5.444 1.00 66.31 182 LEU A C 1
ATOM 1423 O O . LEU A 1 182 ? 9.784 7.099 -5.405 1.00 66.31 182 LEU A O 1
ATOM 1427 N N . GLU A 1 183 ? 11.047 8.653 -4.380 1.00 79.75 183 GLU A N 1
ATOM 1428 C CA . GLU A 1 183 ? 10.957 8.011 -3.069 1.00 79.75 183 GLU A CA 1
ATOM 1429 C C . GLU A 1 183 ? 9.485 7.953 -2.612 1.00 79.75 183 GLU A C 1
ATOM 1431 O O . GLU A 1 183 ? 8.851 8.997 -2.420 1.00 79.75 183 GLU A O 1
ATOM 1436 N N . PRO A 1 184 ? 8.897 6.750 -2.477 1.00 86.31 184 PRO A N 1
ATOM 1437 C CA . PRO A 1 184 ? 7.510 6.629 -2.058 1.00 86.31 184 PRO A CA 1
ATOM 1438 C C . PRO A 1 184 ? 7.357 6.969 -0.575 1.00 86.31 184 PRO A C 1
ATOM 1440 O O . PRO A 1 184 ? 8.279 6.772 0.215 1.00 86.31 184 PRO A O 1
ATOM 1443 N N . PHE A 1 185 ? 6.153 7.362 -0.151 1.00 86.25 185 PHE A N 1
ATOM 1444 C CA . PHE A 1 185 ? 5.855 7.570 1.272 1.00 86.25 185 PHE A CA 1
ATOM 1445 C C . PHE A 1 185 ? 6.203 6.335 2.130 1.00 86.25 185 PHE A C 1
ATOM 1447 O O . PHE A 1 185 ? 6.694 6.453 3.253 1.00 86.25 185 PHE A O 1
ATOM 1454 N N . THR A 1 186 ? 6.023 5.130 1.581 1.00 90.88 186 THR A N 1
ATOM 1455 C CA . THR A 1 186 ? 6.360 3.881 2.275 1.00 90.88 186 THR A CA 1
ATOM 1456 C C . THR A 1 186 ? 7.823 3.454 2.149 1.00 90.88 186 THR A C 1
ATOM 1458 O O . THR A 1 186 ? 8.156 2.348 2.567 1.00 90.88 186 THR A O 1
ATOM 1461 N N . ALA A 1 187 ? 8.724 4.276 1.604 1.00 91.00 187 ALA A N 1
ATOM 1462 C CA . ALA A 1 187 ? 10.122 3.888 1.400 1.00 91.00 187 ALA A CA 1
ATOM 1463 C C . ALA A 1 187 ? 10.812 3.438 2.695 1.00 91.00 187 ALA A C 1
ATOM 1465 O O . ALA A 1 187 ? 11.577 2.468 2.705 1.00 91.00 187 ALA A O 1
ATOM 1466 N N . ILE A 1 188 ? 10.505 4.128 3.798 1.00 91.31 188 ILE A N 1
ATOM 1467 C CA . ILE A 1 188 ? 11.095 3.897 5.121 1.00 91.31 188 ILE A CA 1
ATOM 1468 C C . ILE A 1 188 ? 10.730 2.528 5.715 1.00 91.31 188 ILE A C 1
ATOM 1470 O O . ILE A 1 188 ? 11.476 1.980 6.524 1.00 91.31 188 ILE A O 1
ATOM 1474 N N . TYR A 1 189 ? 9.639 1.911 5.256 1.00 92.25 189 TYR A N 1
ATOM 1475 C CA . TYR A 1 189 ? 9.152 0.615 5.738 1.00 92.25 189 TYR A CA 1
ATOM 1476 C C . TYR A 1 189 ? 10.161 -0.507 5.434 1.00 92.25 189 TYR A C 1
ATOM 1478 O O . TYR A 1 189 ? 10.313 -1.449 6.216 1.00 92.25 189 TYR A O 1
ATOM 1486 N N . GLY A 1 190 ? 10.949 -0.353 4.361 1.00 89.75 190 GLY A N 1
ATOM 1487 C CA . GLY A 1 190 ? 12.047 -1.258 4.017 1.00 89.75 190 GLY A CA 1
ATOM 1488 C C . GLY A 1 190 ? 13.189 -1.291 5.047 1.00 89.75 190 GLY A C 1
ATOM 1489 O O . GLY A 1 190 ? 13.961 -2.257 5.082 1.00 89.75 190 GLY A O 1
ATOM 1490 N N . ARG A 1 191 ? 13.298 -0.280 5.926 1.00 89.62 191 ARG A N 1
ATOM 1491 C CA . ARG A 1 191 ? 14.218 -0.289 7.079 1.00 89.62 191 ARG A CA 1
ATOM 1492 C C . ARG A 1 191 ? 13.845 -1.368 8.089 1.00 89.62 191 ARG A C 1
ATOM 1494 O O . ARG A 1 191 ? 14.725 -2.030 8.627 1.00 89.62 191 ARG A O 1
ATOM 1501 N N . TYR A 1 192 ? 12.545 -1.558 8.285 1.00 90.38 192 TYR A N 1
ATOM 1502 C CA . TYR A 1 192 ? 11.950 -2.451 9.278 1.00 90.38 192 TYR A CA 1
ATOM 1503 C C . TYR A 1 192 ? 11.653 -3.853 8.720 1.00 90.38 192 TYR A C 1
ATOM 1505 O O . TYR A 1 192 ? 11.034 -4.681 9.382 1.00 90.38 192 TYR A O 1
ATOM 1513 N N . GLY A 1 193 ? 12.096 -4.142 7.490 1.00 89.00 193 GLY A N 1
ATOM 1514 C CA . GLY A 1 193 ? 11.862 -5.434 6.837 1.00 89.00 193 GLY A CA 1
ATOM 1515 C C . GLY A 1 193 ? 10.404 -5.655 6.420 1.00 89.00 193 GLY A C 1
ATOM 1516 O O . GLY A 1 193 ? 9.976 -6.805 6.274 1.00 89.00 193 GLY A O 1
ATOM 1517 N N . ILE A 1 194 ? 9.648 -4.568 6.245 1.00 92.06 194 ILE A N 1
ATOM 1518 C CA . ILE A 1 194 ? 8.258 -4.584 5.798 1.00 92.06 194 ILE A CA 1
ATOM 1519 C C . ILE A 1 194 ? 8.240 -4.352 4.286 1.00 92.06 194 ILE A C 1
ATOM 1521 O O . ILE A 1 194 ? 8.743 -3.342 3.794 1.00 92.06 194 ILE A O 1
ATOM 1525 N N . ASN A 1 195 ? 7.643 -5.285 3.542 1.00 92.44 195 ASN A N 1
ATOM 1526 C CA . ASN A 1 195 ? 7.427 -5.108 2.109 1.00 92.44 195 ASN A CA 1
ATOM 1527 C C . ASN A 1 195 ? 6.276 -4.128 1.889 1.00 92.44 195 ASN A C 1
ATOM 1529 O O . ASN A 1 195 ? 5.167 -4.389 2.348 1.00 92.44 195 ASN A O 1
ATOM 1533 N N . ALA A 1 196 ? 6.521 -3.022 1.195 1.00 93.38 196 ALA A N 1
ATOM 1534 C CA . ALA A 1 196 ? 5.523 -1.984 1.002 1.00 93.38 196 ALA A CA 1
ATOM 1535 C C . ALA A 1 196 ? 5.544 -1.420 -0.417 1.00 93.38 196 ALA A C 1
ATOM 1537 O O . ALA A 1 196 ? 6.608 -1.263 -1.015 1.00 93.38 196 ALA A O 1
ATOM 1538 N N . VAL A 1 197 ? 4.361 -1.097 -0.928 1.00 94.12 197 VAL A N 1
ATOM 1539 C CA . VAL A 1 197 ? 4.158 -0.438 -2.222 1.00 94.12 197 VAL A CA 1
ATOM 1540 C C . VAL A 1 197 ? 3.242 0.757 -2.000 1.00 94.12 197 VAL A C 1
ATOM 1542 O O . VAL A 1 197 ? 2.262 0.646 -1.268 1.00 94.12 197 VAL A O 1
ATOM 1545 N N . THR A 1 198 ? 3.545 1.898 -2.615 1.00 93.88 198 THR A N 1
ATOM 1546 C CA . THR A 1 198 ? 2.683 3.086 -2.563 1.00 93.88 198 THR A CA 1
ATOM 1547 C C . THR A 1 198 ? 1.902 3.214 -3.865 1.00 93.88 198 THR A C 1
ATOM 1549 O O . THR A 1 198 ? 2.478 3.166 -4.950 1.00 93.88 198 THR A O 1
ATOM 1552 N N . LEU A 1 199 ? 0.591 3.405 -3.757 1.00 93.81 199 LEU A N 1
ATOM 1553 C CA . LEU A 1 199 ? -0.283 3.744 -4.873 1.00 93.81 199 LEU A CA 1
ATOM 1554 C C . LEU A 1 199 ? -0.445 5.261 -4.915 1.00 93.81 199 LEU A C 1
ATOM 1556 O O . LEU A 1 199 ? -1.022 5.848 -3.997 1.00 93.81 199 LEU A O 1
ATOM 1560 N N . ARG A 1 200 ? 0.065 5.887 -5.976 1.00 92.38 200 ARG A N 1
ATOM 1561 C CA . ARG A 1 200 ? -0.104 7.315 -6.232 1.00 92.38 200 ARG A CA 1
ATOM 1562 C C . ARG A 1 200 ? -1.198 7.531 -7.264 1.00 92.38 200 ARG A C 1
ATOM 1564 O O . ARG A 1 200 ? -1.082 7.078 -8.399 1.00 92.38 200 ARG A O 1
ATOM 1571 N N . ALA A 1 201 ? -2.256 8.233 -6.889 1.00 91.12 201 ALA A N 1
ATOM 1572 C CA . ALA A 1 201 ? -3.351 8.544 -7.797 1.00 91.12 201 ALA A CA 1
ATOM 1573 C C . ALA A 1 201 ? -3.111 9.909 -8.454 1.00 91.12 201 ALA A C 1
ATOM 1575 O O . ALA A 1 201 ? -3.146 10.946 -7.792 1.00 91.12 201 ALA A O 1
ATOM 1576 N N . ASN A 1 202 ? -2.846 9.919 -9.762 1.00 87.56 202 ASN A N 1
ATOM 1577 C CA . ASN A 1 202 ? -2.509 11.149 -10.473 1.00 87.56 202 ASN A CA 1
ATOM 1578 C C . ASN A 1 202 ? -3.773 11.870 -10.956 1.00 87.56 202 ASN A C 1
ATOM 1580 O O . ASN A 1 202 ? -4.618 11.282 -11.642 1.00 87.56 202 ASN A O 1
ATOM 1584 N N . LYS A 1 203 ? -3.868 13.167 -10.634 1.00 83.88 203 LYS A N 1
ATOM 1585 C CA . LYS A 1 203 ? -4.994 14.037 -11.003 1.00 83.88 203 LYS A CA 1
ATOM 1586 C C . LYS A 1 203 ? -5.249 14.043 -12.505 1.00 83.88 203 LYS A C 1
ATOM 1588 O O . LYS A 1 203 ? -4.331 14.222 -13.313 1.00 83.88 203 LYS A O 1
ATOM 1593 N N . LYS A 1 204 ? -6.527 13.935 -12.861 1.00 77.06 204 LYS A N 1
ATOM 1594 C CA . LYS A 1 204 ? -6.990 14.006 -14.245 1.00 77.06 204 LYS A CA 1
ATOM 1595 C C . LYS A 1 204 ? -6.683 15.371 -14.859 1.00 77.06 204 LYS A C 1
ATOM 1597 O O . LYS A 1 204 ? -7.131 16.391 -14.345 1.00 77.06 204 LYS A O 1
ATOM 1602 N N . HIS A 1 205 ? -5.948 15.384 -15.973 1.00 69.50 205 HIS A N 1
ATOM 1603 C CA . HIS A 1 205 ? -5.668 16.623 -16.708 1.00 69.50 205 HIS A CA 1
ATOM 1604 C C . HIS A 1 205 ? -6.557 16.774 -17.946 1.00 69.50 205 HIS A C 1
ATOM 1606 O O . HIS A 1 205 ? -7.100 17.853 -18.165 1.00 69.50 205 HIS A O 1
ATOM 1612 N N . SER A 1 206 ? -6.736 15.726 -18.762 1.00 64.38 206 SER A N 1
ATOM 1613 C CA . SER A 1 206 ? -7.616 15.753 -19.958 1.00 64.38 206 SER A CA 1
ATOM 1614 C C . SER A 1 206 ? -7.955 14.354 -20.517 1.00 64.38 206 SER A C 1
ATOM 1616 O O . SER A 1 206 ? -8.349 14.224 -21.676 1.00 64.38 206 SER A O 1
ATOM 1618 N N . GLY A 1 207 ? -7.772 13.285 -19.735 1.00 65.50 207 GLY A N 1
ATOM 1619 C CA . GLY A 1 207 ? -8.041 11.916 -20.183 1.00 65.50 207 GLY A CA 1
ATOM 1620 C C . GLY A 1 207 ? -9.541 11.587 -20.315 1.00 65.50 207 GLY A C 1
ATOM 1621 O O . GLY A 1 207 ? -10.362 12.146 -19.586 1.00 65.50 207 GLY A O 1
ATOM 1622 N N . PRO A 1 208 ? -9.934 10.657 -21.209 1.00 66.81 208 PRO A N 1
ATOM 1623 C CA . PRO A 1 208 ? -11.323 10.195 -21.315 1.00 66.81 208 PRO A CA 1
ATOM 1624 C C . PRO A 1 208 ? -11.734 9.292 -20.144 1.00 66.81 208 PRO A C 1
ATOM 1626 O O . PRO A 1 208 ? -12.915 9.187 -19.832 1.00 66.81 208 PRO A O 1
ATOM 1629 N N . ILE A 1 209 ? -10.760 8.652 -19.495 1.00 72.38 209 ILE A N 1
ATOM 1630 C CA . ILE A 1 209 ? -10.966 7.761 -18.357 1.00 72.38 209 ILE A CA 1
ATOM 1631 C C . ILE A 1 209 ? -10.843 8.595 -17.080 1.00 72.38 209 ILE A C 1
ATOM 1633 O O . ILE A 1 209 ? -9.891 9.362 -16.924 1.00 72.38 209 ILE A O 1
ATOM 1637 N N . SER A 1 210 ? -11.826 8.470 -16.194 1.00 80.62 210 SER A N 1
ATOM 1638 C CA . SER A 1 210 ? -11.739 8.907 -14.801 1.00 80.62 210 SER A CA 1
ATOM 1639 C C . SER A 1 210 ? -11.888 7.697 -13.903 1.00 80.62 210 SER A C 1
ATOM 1641 O O . SER A 1 210 ? -12.734 6.840 -14.146 1.00 80.62 210 SER A O 1
ATOM 1643 N N . ILE A 1 211 ? -11.041 7.656 -12.891 1.00 84.56 211 ILE A N 1
ATOM 1644 C CA . ILE A 1 211 ? -11.068 6.703 -11.797 1.00 84.56 211 ILE A CA 1
ATOM 1645 C C . ILE A 1 211 ? -11.488 7.497 -10.569 1.00 84.56 211 ILE A C 1
ATOM 1647 O O . ILE A 1 211 ? -10.944 8.580 -10.327 1.00 84.56 211 ILE A O 1
ATOM 1651 N N . ASP A 1 212 ? -12.416 6.945 -9.801 1.00 89.19 212 ASP A N 1
ATOM 1652 C CA . ASP A 1 212 ? -12.899 7.582 -8.585 1.00 89.19 212 ASP A CA 1
ATOM 1653 C C . ASP A 1 212 ? -12.141 7.045 -7.366 1.00 89.19 212 ASP A C 1
ATOM 1655 O O . ASP A 1 212 ? -11.530 5.971 -7.385 1.00 89.19 212 ASP A O 1
ATOM 1659 N N . LEU A 1 213 ? -12.264 7.738 -6.232 1.00 89.38 213 LEU A N 1
ATOM 1660 C CA . LEU A 1 213 ? -11.735 7.253 -4.953 1.00 89.38 213 LEU A CA 1
ATOM 1661 C C . LEU A 1 213 ? -12.244 5.841 -4.600 1.00 89.38 213 LEU A C 1
ATOM 1663 O O . LEU A 1 213 ? -11.522 5.053 -3.989 1.00 89.38 213 LEU A O 1
ATOM 1667 N N . SER A 1 214 ? -13.471 5.498 -5.010 1.00 90.12 214 SER A N 1
ATOM 1668 C CA . SER A 1 214 ? -14.055 4.176 -4.759 1.00 90.12 214 SER A CA 1
ATOM 1669 C C . SER A 1 214 ? -13.266 3.042 -5.420 1.00 90.12 214 SER A C 1
ATOM 1671 O O . SER A 1 214 ? -13.162 1.953 -4.856 1.00 90.12 214 SER A O 1
ATOM 1673 N N . ASP A 1 215 ? -12.660 3.295 -6.577 1.00 91.38 215 ASP A N 1
ATOM 1674 C CA . ASP A 1 215 ? -11.868 2.300 -7.290 1.00 91.38 215 ASP A CA 1
ATOM 1675 C C . ASP A 1 215 ? -10.514 2.100 -6.616 1.00 91.38 215 ASP A C 1
ATOM 1677 O O . ASP A 1 215 ? -10.072 0.965 -6.459 1.00 91.38 215 ASP A O 1
ATOM 1681 N N . ILE A 1 216 ? -9.911 3.171 -6.093 1.00 91.88 216 ILE A N 1
ATOM 1682 C CA . ILE A 1 216 ? -8.699 3.070 -5.269 1.00 91.88 216 ILE A CA 1
ATOM 1683 C C . ILE A 1 216 ? -8.973 2.239 -4.010 1.00 91.88 216 ILE A C 1
ATOM 1685 O O . ILE A 1 216 ? -8.179 1.365 -3.659 1.00 91.88 216 ILE A O 1
ATOM 1689 N N . VAL A 1 217 ? -10.124 2.441 -3.363 1.00 91.88 217 VAL A N 1
ATOM 1690 C CA . VAL A 1 217 ? -10.538 1.627 -2.210 1.00 91.88 217 VAL A CA 1
ATOM 1691 C C . VAL A 1 217 ? -10.680 0.151 -2.589 1.00 91.88 217 VAL A C 1
ATOM 1693 O O . VAL A 1 217 ? -10.204 -0.698 -1.836 1.00 91.88 217 VAL A O 1
ATOM 1696 N N . LYS A 1 218 ? -11.232 -0.181 -3.766 1.00 92.25 218 LYS A N 1
ATOM 1697 C CA . LYS A 1 218 ? -11.286 -1.573 -4.261 1.00 92.25 218 LYS A CA 1
ATOM 1698 C C . LYS A 1 218 ? -9.890 -2.168 -4.466 1.00 92.25 218 LYS A C 1
ATOM 1700 O O . LYS A 1 218 ? -9.689 -3.344 -4.157 1.00 92.25 218 LYS A O 1
ATOM 1705 N N . ILE A 1 219 ? -8.928 -1.382 -4.965 1.00 94.06 219 ILE A N 1
ATOM 1706 C CA . ILE A 1 219 ? -7.528 -1.816 -5.119 1.00 94.06 219 ILE A CA 1
ATOM 1707 C C . ILE A 1 219 ? -6.945 -2.161 -3.744 1.00 94.06 219 ILE A C 1
ATOM 1709 O O . ILE A 1 219 ? -6.426 -3.260 -3.555 1.00 94.06 219 ILE A O 1
ATOM 1713 N N . ILE A 1 220 ? -7.080 -1.264 -2.763 1.00 94.31 220 ILE A N 1
ATOM 1714 C CA . ILE A 1 220 ? -6.562 -1.472 -1.402 1.00 94.31 220 ILE A C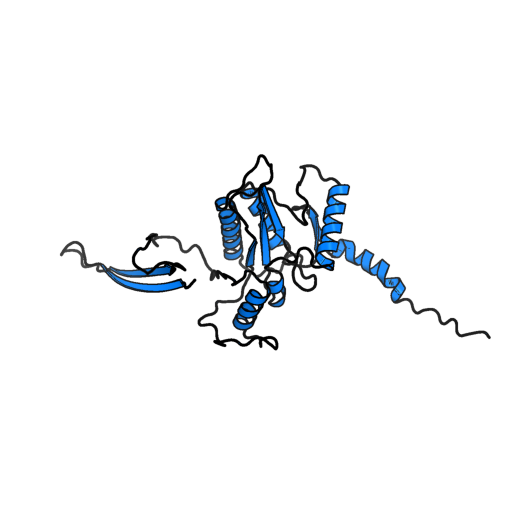A 1
ATOM 1715 C C . ILE A 1 220 ? -7.233 -2.669 -0.734 1.00 94.31 220 ILE A C 1
ATOM 1717 O O . ILE A 1 220 ? -6.550 -3.513 -0.162 1.00 94.31 220 ILE A O 1
ATOM 1721 N N . GLU A 1 221 ? -8.558 -2.772 -0.815 1.00 92.19 221 GLU A N 1
ATOM 1722 C CA . GLU A 1 221 ? -9.324 -3.887 -0.258 1.00 92.19 221 GLU A CA 1
ATOM 1723 C C . GLU A 1 221 ? -8.876 -5.218 -0.874 1.00 92.19 221 GLU A C 1
ATOM 1725 O O . GLU A 1 221 ? -8.646 -6.193 -0.156 1.00 92.19 221 GLU A O 1
ATOM 1730 N N . GLY A 1 222 ? -8.694 -5.259 -2.198 1.00 92.25 222 GLY A N 1
ATOM 1731 C CA . GLY A 1 222 ? -8.140 -6.411 -2.904 1.00 92.25 222 GLY A CA 1
ATOM 1732 C C . GLY A 1 222 ? -6.726 -6.758 -2.435 1.00 92.25 222 GLY A C 1
ATOM 1733 O O . GLY A 1 222 ? -6.419 -7.935 -2.229 1.00 92.25 222 GLY A O 1
ATOM 1734 N N . GLY A 1 223 ? -5.889 -5.746 -2.200 1.00 93.06 223 GLY A N 1
ATOM 1735 C CA . GLY A 1 223 ? -4.531 -5.893 -1.681 1.00 93.06 223 GLY A CA 1
ATOM 1736 C C . GLY A 1 223 ? -4.521 -6.476 -0.272 1.00 93.06 223 GLY A C 1
ATOM 1737 O O . GLY A 1 223 ? -3.866 -7.488 -0.026 1.00 93.06 223 GLY A O 1
ATOM 1738 N N . MET A 1 224 ? -5.321 -5.908 0.634 1.00 92.31 224 MET A N 1
ATOM 1739 C CA . MET A 1 224 ? -5.480 -6.421 1.994 1.00 92.31 224 MET A CA 1
ATOM 1740 C C . MET A 1 224 ? -6.015 -7.852 1.988 1.00 92.31 224 MET A C 1
ATOM 1742 O O . MET A 1 224 ? -5.462 -8.699 2.681 1.00 92.31 224 MET A O 1
ATOM 1746 N N . ARG A 1 225 ? -7.037 -8.170 1.178 1.00 90.56 225 ARG A N 1
ATOM 1747 C CA . ARG A 1 225 ? -7.571 -9.542 1.057 1.00 90.56 225 ARG A CA 1
ATOM 1748 C C . ARG A 1 225 ? -6.516 -10.531 0.578 1.00 90.56 225 ARG A C 1
ATOM 1750 O O . ARG A 1 225 ? -6.446 -11.648 1.085 1.00 90.56 225 ARG A O 1
ATOM 1757 N N . SER A 1 226 ? -5.682 -10.117 -0.368 1.00 91.31 226 SER A N 1
ATOM 1758 C CA . SER A 1 226 ? -4.596 -10.949 -0.888 1.00 91.31 226 SER A CA 1
ATOM 1759 C C . SER A 1 226 ? -3.529 -11.200 0.180 1.00 91.31 226 SER A C 1
ATOM 1761 O O . SER A 1 226 ? -3.130 -12.344 0.386 1.00 91.31 226 SER A O 1
ATOM 1763 N N . LEU A 1 227 ? -3.138 -10.164 0.932 1.00 90.38 227 LEU A N 1
ATOM 1764 C CA . LEU A 1 227 ? -2.226 -10.300 2.073 1.00 90.38 227 LEU A CA 1
ATOM 1765 C C . LEU A 1 227 ? -2.829 -11.125 3.213 1.00 90.38 227 LEU A C 1
ATOM 1767 O O . LEU A 1 227 ? -2.110 -11.868 3.870 1.00 90.38 227 LEU A O 1
ATOM 1771 N N . ASN A 1 228 ? -4.131 -11.028 3.455 1.00 89.69 228 ASN A N 1
ATOM 1772 C CA . ASN A 1 228 ? -4.821 -11.798 4.486 1.00 89.69 228 ASN A CA 1
ATOM 1773 C C . ASN A 1 228 ? -4.825 -13.302 4.180 1.00 89.69 228 ASN A C 1
ATOM 1775 O O . ASN A 1 228 ? -4.656 -14.119 5.080 1.00 89.69 228 ASN A O 1
ATOM 1779 N N . ASN A 1 229 ? -4.955 -13.658 2.901 1.00 87.38 229 ASN A N 1
ATOM 1780 C CA . ASN A 1 229 ? -4.996 -15.048 2.446 1.00 87.38 229 ASN A CA 1
ATOM 1781 C C . ASN A 1 229 ? -3.610 -15.682 2.256 1.00 87.38 229 ASN A C 1
ATOM 1783 O O . ASN A 1 229 ? -3.513 -16.869 1.948 1.00 87.38 229 ASN A O 1
ATOM 1787 N N . LEU A 1 230 ? -2.533 -14.914 2.414 1.00 84.62 230 LEU A N 1
ATOM 1788 C CA . LEU A 1 230 ? -1.180 -15.407 2.207 1.00 84.62 230 LEU A CA 1
ATOM 1789 C C . LEU A 1 230 ? -0.780 -16.362 3.347 1.00 84.62 230 LEU A C 1
ATOM 1791 O O . LEU A 1 230 ? -0.680 -15.918 4.482 1.00 84.62 230 LEU A O 1
ATOM 1795 N N . LEU A 1 231 ? -0.522 -17.645 3.085 1.00 74.19 231 LEU A N 1
ATOM 1796 C CA . LEU A 1 231 ? -0.199 -18.617 4.148 1.00 74.19 231 LEU A CA 1
ATOM 1797 C C . LEU A 1 231 ? 1.182 -18.384 4.787 1.00 74.19 231 LEU A C 1
ATOM 1799 O O . LEU A 1 231 ? 1.313 -18.462 6.006 1.00 74.19 231 LEU A O 1
ATOM 1803 N N . GLU A 1 232 ? 2.183 -18.029 3.982 1.00 71.62 232 GLU A N 1
ATOM 1804 C CA . GLU A 1 232 ? 3.573 -17.825 4.409 1.00 71.62 232 GLU A CA 1
ATOM 1805 C C . GLU A 1 232 ? 4.046 -16.402 4.104 1.00 71.62 232 GLU A C 1
ATOM 1807 O O . GLU A 1 232 ? 3.528 -15.739 3.213 1.00 71.62 232 GLU A O 1
ATOM 1812 N N . LYS A 1 233 ? 5.047 -15.893 4.826 1.00 72.50 233 LYS A N 1
ATOM 1813 C CA . LYS A 1 233 ? 5.629 -14.585 4.495 1.00 72.50 233 LYS A CA 1
ATOM 1814 C C . LYS A 1 233 ? 6.307 -14.653 3.112 1.00 72.50 233 LYS A C 1
ATOM 1816 O O . LYS A 1 233 ? 6.723 -15.708 2.654 1.00 72.50 233 LYS A O 1
ATOM 1821 N N . PHE A 1 234 ? 6.401 -13.512 2.432 1.00 74.31 234 PHE A N 1
ATOM 1822 C CA . PHE A 1 234 ? 7.005 -13.358 1.101 1.00 74.31 234 PHE A CA 1
ATOM 1823 C C . PHE A 1 234 ? 8.420 -13.954 0.983 1.00 74.31 234 PHE A C 1
ATOM 1825 O O . PHE A 1 234 ? 9.381 -13.290 1.379 1.00 74.31 234 PHE A O 1
ATOM 1832 N N . HIS A 1 235 ? 8.568 -15.192 0.492 1.00 62.34 235 HIS A N 1
ATOM 1833 C CA . HIS A 1 235 ? 9.852 -15.925 0.526 1.00 62.34 235 HIS A CA 1
ATOM 1834 C C . HIS A 1 235 ? 10.282 -16.543 -0.816 1.00 62.34 235 HIS A C 1
ATOM 1836 O O . HIS A 1 235 ? 11.440 -16.931 -0.952 1.00 62.34 235 HIS A O 1
ATOM 1842 N N . HIS A 1 236 ? 9.403 -16.601 -1.821 1.00 59.41 236 HIS A N 1
ATOM 1843 C CA . HIS A 1 236 ? 9.681 -17.299 -3.086 1.00 59.41 236 HIS A CA 1
ATOM 1844 C C . HIS A 1 236 ? 10.000 -16.396 -4.284 1.00 59.41 236 HIS A C 1
ATOM 1846 O O . HIS A 1 236 ? 10.320 -16.911 -5.354 1.00 59.41 236 HIS A O 1
ATOM 1852 N N . SER A 1 237 ? 9.973 -15.076 -4.103 1.00 77.94 237 SER A N 1
ATOM 1853 C CA . SER A 1 237 ? 10.010 -14.126 -5.219 1.00 77.94 237 SER A CA 1
ATOM 1854 C C . SER A 1 237 ? 11.163 -13.130 -5.137 1.00 77.94 237 SER A C 1
ATOM 1856 O O . SER A 1 237 ? 11.913 -13.074 -4.161 1.00 77.94 237 SER A O 1
ATOM 1858 N N . TYR A 1 238 ? 11.376 -12.404 -6.236 1.00 81.50 238 TYR A N 1
ATOM 1859 C CA . TYR A 1 238 ? 12.572 -11.595 -6.453 1.00 81.50 238 TYR A CA 1
ATOM 1860 C C . TYR A 1 238 ? 12.588 -10.326 -5.586 1.00 81.50 238 TYR A C 1
ATOM 1862 O O . TYR A 1 238 ? 11.645 -9.540 -5.597 1.00 81.50 238 TYR A O 1
ATOM 1870 N N . LEU A 1 239 ? 13.713 -10.101 -4.898 1.00 81.50 239 LEU A N 1
ATOM 1871 C CA . LEU A 1 239 ? 13.993 -8.905 -4.080 1.00 81.50 239 LEU A CA 1
ATOM 1872 C C . LEU A 1 239 ? 14.906 -7.885 -4.784 1.00 81.50 239 LEU A C 1
ATOM 1874 O O . LEU A 1 239 ? 15.156 -6.804 -4.259 1.00 81.50 239 LEU A O 1
ATOM 1878 N N . LEU A 1 240 ? 15.430 -8.233 -5.963 1.00 87.06 240 LEU A N 1
ATOM 1879 C CA . LEU A 1 240 ? 16.194 -7.326 -6.811 1.00 87.06 240 LEU A CA 1
ATOM 1880 C C . LEU A 1 240 ? 15.774 -7.520 -8.270 1.00 87.06 240 LEU A C 1
ATOM 1882 O O . LEU A 1 240 ? 16.003 -8.577 -8.869 1.00 87.06 240 LEU A O 1
ATOM 1886 N N . TYR A 1 241 ? 15.129 -6.498 -8.823 1.00 90.56 241 TYR A N 1
ATOM 1887 C CA . TYR A 1 241 ? 14.567 -6.505 -10.166 1.00 90.56 241 TYR A CA 1
ATOM 1888 C C . TYR A 1 241 ? 14.534 -5.092 -10.750 1.00 90.56 241 TYR A C 1
ATOM 1890 O O . TYR A 1 241 ? 14.548 -4.098 -10.028 1.00 90.56 241 TYR A O 1
ATOM 1898 N N . LEU A 1 242 ? 14.456 -5.007 -12.075 1.00 89.06 242 LEU A N 1
ATOM 1899 C CA . LEU A 1 242 ? 14.238 -3.754 -12.793 1.00 89.06 242 LEU A CA 1
ATOM 1900 C C . LEU A 1 242 ? 12.968 -3.856 -13.632 1.00 89.06 242 LEU A C 1
ATOM 1902 O O . LEU A 1 242 ? 12.768 -4.834 -14.356 1.00 89.06 242 LEU A O 1
ATOM 1906 N N . ILE A 1 243 ? 12.112 -2.841 -13.540 1.00 88.81 243 ILE A N 1
ATOM 1907 C CA . ILE A 1 243 ? 10.856 -2.788 -14.286 1.00 88.81 243 ILE A CA 1
ATOM 1908 C C . ILE A 1 243 ? 11.104 -2.195 -15.673 1.00 88.81 243 ILE A C 1
ATOM 1910 O O . ILE A 1 243 ? 11.637 -1.094 -15.808 1.00 88.81 243 ILE A O 1
ATOM 1914 N N . ILE A 1 244 ? 10.688 -2.923 -16.709 1.00 85.94 244 ILE A N 1
ATOM 1915 C CA . ILE A 1 244 ? 10.731 -2.463 -18.108 1.00 85.94 244 ILE A CA 1
ATOM 1916 C C . ILE A 1 244 ? 9.329 -2.217 -18.675 1.00 85.94 244 ILE A C 1
ATOM 1918 O O . ILE A 1 244 ? 9.156 -1.468 -19.635 1.00 85.94 244 ILE A O 1
ATOM 1922 N N . HIS A 1 245 ? 8.318 -2.832 -18.066 1.00 84.56 245 HIS A N 1
ATOM 1923 C CA . HIS A 1 245 ? 6.897 -2.660 -18.347 1.00 84.56 245 HIS A CA 1
ATOM 1924 C C . HIS A 1 245 ? 6.113 -3.013 -17.071 1.00 84.56 245 HIS A C 1
ATOM 1926 O O . HIS A 1 245 ? 6.603 -3.860 -16.329 1.00 84.56 245 HIS A O 1
ATOM 1932 N N . PRO A 1 246 ? 4.902 -2.475 -16.824 1.00 82.31 246 PRO A N 1
ATOM 1933 C CA . PRO A 1 246 ? 4.100 -2.864 -15.655 1.00 82.31 246 PRO A CA 1
ATOM 1934 C C . PRO A 1 246 ? 3.956 -4.384 -15.458 1.00 82.31 246 PRO A C 1
ATOM 1936 O O . PRO A 1 246 ? 3.967 -4.855 -14.336 1.00 82.31 246 PRO A O 1
ATOM 1939 N N . HIS A 1 247 ? 3.924 -5.142 -16.561 1.00 83.94 247 HIS A N 1
ATOM 1940 C CA . HIS A 1 247 ? 3.830 -6.616 -16.586 1.00 83.94 247 HIS A CA 1
ATOM 1941 C C . HIS A 1 247 ? 5.138 -7.350 -16.885 1.00 83.94 247 HIS A C 1
ATOM 1943 O O . HIS A 1 247 ? 5.137 -8.543 -17.189 1.00 83.94 247 HIS A O 1
ATOM 1949 N N . ARG A 1 248 ? 6.264 -6.637 -16.958 1.00 85.12 248 ARG A N 1
ATOM 1950 C CA . ARG A 1 248 ? 7.541 -7.242 -17.334 1.00 85.12 248 ARG A CA 1
ATOM 1951 C C . ARG A 1 248 ? 8.675 -6.640 -16.534 1.00 85.12 248 ARG A C 1
ATOM 1953 O O . ARG A 1 248 ? 8.999 -5.457 -16.657 1.00 85.12 248 ARG A O 1
ATOM 1960 N N . PHE A 1 249 ? 9.342 -7.516 -15.805 1.00 89.25 249 PHE A N 1
ATOM 1961 C CA . PHE A 1 249 ? 10.536 -7.202 -15.051 1.00 89.25 249 PHE A CA 1
ATOM 1962 C C . PHE A 1 249 ? 11.732 -7.994 -15.569 1.00 89.25 249 PHE A C 1
ATOM 1964 O O . PHE A 1 249 ? 11.601 -8.981 -16.299 1.00 89.25 249 PHE A O 1
ATOM 1971 N N . VAL A 1 250 ? 12.915 -7.528 -15.194 1.00 89.06 250 VAL A N 1
ATOM 1972 C CA . VAL A 1 250 ? 14.186 -8.198 -15.436 1.00 89.06 250 VAL A CA 1
ATOM 1973 C C . VAL A 1 250 ? 14.795 -8.528 -14.072 1.00 89.06 250 VAL A C 1
ATOM 1975 O O . VAL A 1 250 ? 15.173 -7.603 -13.347 1.00 89.06 250 VAL A O 1
ATOM 1978 N N . PRO A 1 251 ? 14.881 -9.817 -13.695 1.00 89.81 251 PRO A N 1
ATOM 1979 C CA . PRO A 1 251 ? 15.568 -10.230 -12.478 1.00 89.81 251 PRO A CA 1
ATOM 1980 C C . PRO A 1 251 ? 17.054 -9.869 -12.494 1.00 89.81 251 PRO A C 1
ATOM 1982 O O . PRO A 1 251 ? 17.697 -9.886 -13.548 1.00 89.81 251 PRO A O 1
ATOM 1985 N N . ALA A 1 252 ? 17.626 -9.685 -11.304 1.00 87.25 252 ALA A N 1
ATOM 1986 C CA . ALA A 1 252 ? 19.057 -9.458 -11.103 1.00 87.25 252 ALA A CA 1
ATOM 1987 C C . ALA A 1 252 ? 19.978 -10.428 -11.850 1.00 87.25 252 ALA A C 1
ATOM 1989 O O . ALA A 1 252 ? 20.996 -10.016 -12.403 1.00 87.25 252 ALA A O 1
ATOM 1990 N N . ALA A 1 253 ? 19.595 -11.704 -11.918 1.00 88.44 253 ALA A N 1
ATOM 1991 C CA . ALA A 1 253 ? 20.387 -12.753 -12.554 1.00 88.44 253 ALA A CA 1
ATOM 1992 C C . ALA A 1 253 ? 20.750 -12.454 -14.022 1.00 88.44 253 ALA A C 1
ATOM 1994 O O . ALA A 1 253 ? 21.784 -12.916 -14.497 1.00 88.44 253 ALA A O 1
ATOM 1995 N N . PHE A 1 254 ? 19.940 -11.663 -14.735 1.00 87.81 254 PHE A N 1
ATOM 1996 C CA . PHE A 1 254 ? 20.181 -11.345 -16.144 1.00 87.81 254 PHE A CA 1
ATOM 1997 C C . PHE A 1 254 ? 21.190 -10.211 -16.355 1.00 87.81 254 PHE A C 1
ATOM 1999 O O . PHE A 1 254 ? 21.882 -10.210 -17.370 1.00 87.81 254 PHE A O 1
ATOM 2006 N N . TYR A 1 255 ? 21.298 -9.253 -15.427 1.00 86.81 255 TYR A N 1
ATOM 2007 C CA . TYR A 1 255 ? 22.182 -8.088 -15.584 1.00 86.81 255 TYR A CA 1
ATOM 2008 C C . TYR A 1 255 ? 23.386 -8.082 -14.634 1.00 86.81 255 TYR A C 1
ATOM 2010 O O . TYR A 1 255 ? 24.378 -7.413 -14.920 1.00 86.81 255 TYR A O 1
ATOM 2018 N N . MET A 1 256 ? 23.360 -8.850 -13.540 1.00 89.25 256 MET A N 1
ATOM 2019 C CA . MET A 1 256 ? 24.507 -8.983 -12.635 1.00 89.25 256 MET A CA 1
ATOM 2020 C C . MET A 1 256 ? 25.782 -9.510 -13.319 1.00 89.25 256 MET A C 1
ATOM 2022 O O . MET A 1 256 ? 26.846 -8.967 -13.027 1.00 89.25 256 MET A O 1
ATOM 2026 N N . PRO A 1 257 ? 25.737 -10.489 -14.249 1.00 91.19 257 PRO A N 1
ATOM 2027 C CA . PRO A 1 257 ? 26.944 -10.927 -14.954 1.00 91.19 257 PRO A CA 1
ATOM 2028 C C . PRO A 1 257 ? 27.602 -9.805 -15.766 1.00 91.19 257 PRO A C 1
ATOM 2030 O O . PRO A 1 257 ? 28.821 -9.661 -15.739 1.00 91.19 257 PRO A O 1
ATOM 2033 N N . LEU A 1 258 ? 26.802 -8.965 -16.436 1.00 88.69 258 LEU A N 1
ATOM 2034 C CA . LEU A 1 258 ? 27.304 -7.792 -17.158 1.00 88.69 258 LEU A CA 1
ATOM 2035 C C . LEU A 1 258 ? 27.949 -6.783 -16.208 1.00 88.69 258 LEU A C 1
ATOM 2037 O O . LEU A 1 258 ? 29.024 -6.270 -16.504 1.00 88.69 258 LEU A O 1
ATOM 2041 N N . PHE A 1 259 ? 27.330 -6.533 -15.054 1.00 86.38 259 PHE A N 1
ATOM 2042 C CA . PHE A 1 259 ? 27.927 -5.687 -14.025 1.00 86.38 259 PHE A CA 1
ATOM 2043 C C . PHE A 1 259 ? 29.271 -6.253 -13.544 1.00 86.38 259 PHE A C 1
ATOM 2045 O O . PHE A 1 259 ? 30.255 -5.524 -13.471 1.00 86.38 259 PHE A O 1
ATOM 2052 N N . GLY A 1 260 ? 29.347 -7.567 -13.313 1.00 89.38 260 GLY A N 1
ATOM 2053 C CA . GLY A 1 260 ? 30.594 -8.256 -12.988 1.00 89.38 260 GLY A CA 1
ATOM 2054 C C . GLY A 1 260 ? 31.676 -8.050 -14.049 1.00 89.38 260 GLY A C 1
ATOM 2055 O O . GLY A 1 260 ? 32.807 -7.738 -13.698 1.00 89.38 260 GLY A O 1
ATOM 2056 N N . LEU A 1 261 ? 31.332 -8.135 -15.338 1.00 92.50 261 LEU A N 1
ATOM 2057 C CA . LEU A 1 261 ? 32.269 -7.869 -16.438 1.00 92.50 261 LEU A CA 1
ATOM 2058 C C . LEU A 1 261 ? 32.742 -6.409 -16.491 1.00 92.50 261 LEU A C 1
ATOM 2060 O O . LEU A 1 261 ? 33.892 -6.165 -16.844 1.00 92.50 261 LEU A O 1
ATOM 2064 N N . ILE A 1 262 ? 31.885 -5.448 -16.138 1.00 92.62 262 ILE A N 1
ATOM 2065 C CA . ILE A 1 262 ? 32.234 -4.018 -16.101 1.00 92.62 262 ILE A CA 1
ATOM 2066 C C . ILE A 1 262 ? 33.162 -3.703 -14.923 1.00 92.62 262 ILE A C 1
ATOM 2068 O O . ILE A 1 262 ? 34.077 -2.896 -15.067 1.00 92.62 262 ILE A O 1
ATOM 2072 N N . VAL A 1 263 ? 32.936 -4.329 -13.766 1.00 92.00 263 VAL A N 1
ATOM 2073 C CA . VAL A 1 263 ? 33.715 -4.074 -12.545 1.00 92.00 263 VAL A CA 1
ATOM 2074 C C . VAL A 1 263 ? 34.997 -4.913 -12.494 1.00 92.00 263 VAL A C 1
ATOM 2076 O O . VAL A 1 263 ? 35.991 -4.465 -11.929 1.00 92.00 263 VAL A O 1
ATOM 2079 N N . ALA A 1 264 ? 35.033 -6.094 -13.121 1.00 90.31 264 ALA A N 1
ATOM 2080 C CA . ALA A 1 264 ? 36.190 -6.997 -13.115 1.00 90.31 264 ALA A CA 1
ATOM 2081 C C . ALA A 1 264 ? 37.543 -6.325 -13.451 1.00 90.31 264 ALA A C 1
ATOM 2083 O O . ALA A 1 264 ? 38.515 -6.612 -12.750 1.00 90.31 264 ALA A O 1
ATOM 2084 N N . PRO A 1 265 ? 37.646 -5.397 -14.429 1.00 89.25 265 PRO A N 1
ATOM 2085 C CA . PRO A 1 265 ? 38.888 -4.682 -14.717 1.00 89.25 265 PRO A CA 1
ATOM 2086 C C . PRO A 1 265 ? 39.428 -3.844 -13.551 1.00 89.25 265 PRO A C 1
ATOM 2088 O O . PRO A 1 265 ? 40.634 -3.644 -13.478 1.00 89.25 265 PRO A O 1
ATOM 2091 N N . MET A 1 266 ? 38.579 -3.382 -12.623 1.00 87.50 266 MET A N 1
ATOM 2092 C CA . MET A 1 266 ? 39.025 -2.626 -11.442 1.00 87.50 266 MET A CA 1
ATOM 2093 C C . MET A 1 266 ? 39.813 -3.486 -10.448 1.00 87.50 266 MET A C 1
ATOM 2095 O O . MET A 1 266 ? 40.567 -2.950 -9.641 1.00 87.50 266 MET A O 1
ATOM 2099 N N . PHE A 1 267 ? 39.639 -4.808 -10.495 1.00 83.81 267 PHE A N 1
ATOM 2100 C CA . PHE A 1 267 ? 40.324 -5.756 -9.617 1.00 83.81 267 PHE A CA 1
ATOM 2101 C C . PHE A 1 267 ? 41.545 -6.405 -10.270 1.00 83.81 267 PHE A C 1
ATOM 2103 O O . PHE A 1 267 ? 42.240 -7.185 -9.616 1.00 83.81 267 PHE A O 1
ATOM 2110 N N . LEU A 1 268 ? 41.825 -6.102 -11.542 1.00 84.62 268 LEU A N 1
ATOM 2111 C CA . LEU A 1 268 ? 43.079 -6.514 -12.155 1.00 84.62 268 LEU A CA 1
ATOM 2112 C C . LEU A 1 268 ? 44.205 -5.714 -11.486 1.00 84.62 268 LEU A C 1
ATOM 2114 O O . LEU A 1 268 ? 44.168 -4.483 -11.536 1.00 84.62 268 LEU A O 1
ATOM 2118 N N . PRO A 1 269 ? 45.189 -6.371 -10.844 1.00 77.25 269 PRO A N 1
ATOM 2119 C CA . PRO A 1 269 ? 46.318 -5.661 -10.271 1.00 77.25 26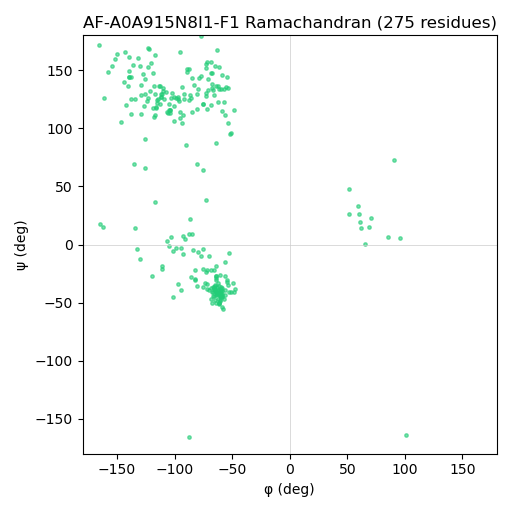9 PRO A CA 1
ATOM 2120 C C . PRO A 1 269 ? 46.984 -4.867 -11.387 1.00 77.25 269 PRO A C 1
ATOM 2122 O O . PRO A 1 269 ? 47.370 -5.431 -12.414 1.00 77.25 269 PRO A O 1
ATOM 2125 N N . THR A 1 270 ? 47.086 -3.553 -11.191 1.00 69.06 270 THR A N 1
ATOM 2126 C CA . THR A 1 270 ? 47.870 -2.671 -12.045 1.00 69.06 270 THR A CA 1
ATOM 2127 C C . THR A 1 270 ? 49.265 -3.271 -12.094 1.00 69.06 270 THR A C 1
ATOM 2129 O O . THR A 1 270 ? 49.982 -3.246 -11.093 1.00 69.06 270 THR A O 1
ATOM 2132 N N . GLY A 1 271 ? 49.605 -3.904 -13.220 1.00 60.16 271 GLY A N 1
ATOM 2133 C CA . GLY A 1 271 ? 50.924 -4.467 -13.446 1.00 60.16 271 GLY A CA 1
ATOM 2134 C C . GLY A 1 271 ? 51.938 -3.400 -13.078 1.00 60.16 271 GLY A C 1
ATOM 2135 O O . GLY A 1 271 ? 51.941 -2.308 -13.643 1.00 60.16 271 GLY A O 1
ATOM 2136 N N . SER A 1 272 ? 52.717 -3.700 -12.051 1.00 55.44 272 SER A N 1
ATOM 2137 C CA . SER A 1 272 ? 53.785 -2.880 -11.520 1.00 55.44 272 SER A CA 1
ATOM 2138 C C . SER A 1 272 ? 54.731 -2.466 -12.646 1.00 55.44 272 SER A C 1
ATOM 2140 O O . SER A 1 272 ? 55.674 -3.187 -12.963 1.00 55.44 272 SER A O 1
ATOM 2142 N N . HIS A 1 273 ? 54.525 -1.281 -13.219 1.00 59.16 273 HIS A N 1
ATOM 2143 C CA . HIS A 1 273 ? 55.580 -0.541 -13.905 1.00 59.16 273 HIS A CA 1
ATOM 2144 C C . HIS A 1 273 ? 56.506 0.081 -12.846 1.00 59.16 273 HIS A C 1
ATOM 2146 O O . HIS A 1 273 ? 56.602 1.292 -12.704 1.00 59.16 273 HIS A O 1
ATOM 2152 N N . TYR A 1 274 ? 57.172 -0.785 -12.081 1.00 58.91 274 TYR A N 1
ATOM 2153 C CA . TYR A 1 274 ? 58.366 -0.475 -11.299 1.00 58.91 274 TYR A CA 1
ATOM 2154 C C . TYR A 1 274 ? 59.368 -1.608 -11.513 1.00 58.91 274 TYR A C 1
ATOM 2156 O O . TYR A 1 274 ? 59.603 -2.431 -10.635 1.00 58.91 274 TYR A O 1
ATOM 2164 N N . LEU A 1 275 ? 59.914 -1.688 -12.724 1.00 58.59 275 LEU A N 1
ATOM 2165 C CA . LEU A 1 275 ? 61.188 -2.347 -12.992 1.00 58.59 275 LEU A CA 1
ATOM 2166 C C . LEU A 1 275 ? 61.709 -1.846 -14.340 1.00 58.59 275 LEU A C 1
ATOM 2168 O O . LEU A 1 275 ? 61.004 -1.944 -15.341 1.00 58.59 275 LEU A O 1
ATOM 2172 N N . LEU A 1 276 ? 62.953 -1.355 -14.313 1.00 54.31 276 LEU A N 1
ATOM 2173 C CA . LEU A 1 276 ? 63.759 -0.762 -15.391 1.00 54.31 276 LEU A CA 1
ATOM 2174 C C . LEU A 1 276 ? 63.642 0.763 -15.552 1.00 54.31 276 LEU A C 1
ATOM 2176 O O . LEU A 1 276 ? 63.081 1.237 -16.535 1.00 54.31 276 LEU A O 1
ATOM 2180 N N . VAL A 1 277 ? 64.234 1.513 -14.613 1.00 48.22 277 VAL A N 1
ATOM 2181 C CA . VAL A 1 277 ? 65.518 2.226 -14.822 1.00 48.22 277 VAL A CA 1
ATOM 2182 C C . VAL A 1 277 ? 66.310 2.175 -13.520 1.00 48.22 277 VAL A C 1
ATOM 2184 O O . VAL A 1 277 ? 65.680 2.388 -12.461 1.00 48.22 277 VAL A O 1
#

pLDDT: mean 82.14, std 10.92, range [48.22, 94.31]